Protein AF-A0AAE0EQJ5-F1 (afdb_monomer_lite)

pLDDT: mean 75.34, std 24.16, range [24.42, 98.5]

Organism: NCBI:txid36881

Sequence (295 aa):
MSALSRGSPLQASSKNGSDLESDHTGPTPGEIRSNRAAVRAGHAIMGIGTGMEETEVVAYGTRVIKPVNPPAGSGSPFAEVKKAGLDDGDIIACVVEREDGSYSPYEVVEVDSEDHPGEVAYSFRLRETSSRAIIDLTNDTKTHLEVVRVQNAPKWIGFRASAAGNRFLQARRRGLDRMRFYSTQFGTFEQWEFSNGEPSTKVSFSRLKLFFKNRRLPMFELRVEVVRIGHAERSEYASAGLQLGSDGSSEQQNVMRAMSGLLTKEWYSFVEKEVKTRKVCRSRCRLEILHARDL

Secondary structure (DSSP, 8-state):
--------------------------------------------------------------------PPPTT-SSSS----EES--TTEEEEEEEE-TTS-EEEEEEEEEE-SSSTTSEEEEEEE----S-----TTT-GGGEEEEEEETTEEEEEEEEEGGGTTEEEEE-SSSS-SEEEEESS--TTS-EEETT-PPPTT-EESEEEEEEEESS-TT-EEEEEEEEEEE----HHHH-TTS--S-S-HHHHHHHHHHHHHHHHHHHHHHHHHHHHHHHHHHHHHHHHHHTT--

Radius of gyration: 32.98 Å; chains: 1; bounding box: 75×69×114 Å

Structure (mmCIF, N/CA/C/O backbone):
data_AF-A0AAE0EQJ5-F1
#
_entry.id   AF-A0AAE0EQJ5-F1
#
loop_
_atom_site.group_PDB
_atom_site.id
_atom_site.type_symbol
_atom_site.label_atom_id
_atom_site.label_alt_id
_atom_site.label_comp_id
_atom_site.label_asym_id
_atom_site.label_entity_id
_atom_site.label_seq_id
_atom_site.pdbx_PDB_ins_code
_atom_site.Cartn_x
_atom_site.Cartn_y
_atom_site.Cartn_z
_atom_site.occupancy
_atom_site.B_iso_or_equiv
_atom_site.auth_seq_id
_atom_site.auth_comp_id
_atom_site.auth_asym_id
_atom_site.auth_atom_id
_atom_site.pdbx_PDB_model_num
ATOM 1 N N . MET A 1 1 ? 26.582 0.774 -84.123 1.00 39.88 1 MET A N 1
ATOM 2 C CA . MET A 1 1 ? 25.490 -0.190 -84.360 1.00 39.88 1 MET A CA 1
ATOM 3 C C . MET A 1 1 ? 24.416 0.063 -83.320 1.00 39.88 1 MET A C 1
ATOM 5 O O . MET A 1 1 ? 24.737 -0.042 -82.150 1.00 39.88 1 MET A O 1
ATOM 9 N N . SER A 1 2 ? 23.224 0.438 -83.803 1.00 39.81 2 SER A N 1
ATOM 10 C CA . SER A 1 2 ? 21.886 0.354 -83.182 1.00 39.81 2 SER A CA 1
ATOM 11 C C . SER A 1 2 ? 21.639 1.017 -81.817 1.00 39.81 2 SER A C 1
ATOM 13 O O . SER A 1 2 ? 22.400 0.840 -80.885 1.00 39.81 2 SER A O 1
ATOM 15 N N . ALA A 1 3 ? 20.531 1.698 -81.545 1.00 41.03 3 ALA A N 1
ATOM 16 C CA . ALA A 1 3 ? 19.498 2.368 -82.330 1.00 41.03 3 ALA A CA 1
ATOM 17 C C . ALA A 1 3 ? 18.711 3.214 -81.306 1.00 41.03 3 ALA A C 1
ATOM 19 O O . ALA A 1 3 ? 18.487 2.778 -80.177 1.00 41.03 3 ALA A O 1
ATOM 20 N N . LEU A 1 4 ? 18.312 4.420 -81.698 1.00 51.44 4 LEU A N 1
ATOM 21 C CA . LEU A 1 4 ? 17.363 5.266 -80.973 1.00 51.44 4 LEU A CA 1
ATOM 22 C C . LEU A 1 4 ? 15.954 4.658 -81.057 1.00 51.44 4 LEU A C 1
ATOM 24 O O . LEU A 1 4 ? 15.584 4.155 -82.115 1.00 51.44 4 LEU A O 1
ATOM 28 N N . SER A 1 5 ? 15.128 4.817 -80.018 1.00 51.44 5 SER A N 1
ATOM 29 C CA . SER A 1 5 ? 13.670 4.795 -80.191 1.00 51.44 5 SER A CA 1
ATOM 30 C C . SER A 1 5 ? 12.991 5.857 -79.329 1.00 51.44 5 SER A C 1
ATOM 32 O O . SER A 1 5 ? 13.134 5.893 -78.110 1.00 51.44 5 SER A O 1
ATOM 34 N N . ARG A 1 6 ? 12.269 6.738 -80.025 1.00 52.25 6 ARG A N 1
ATOM 35 C CA . ARG A 1 6 ? 11.320 7.744 -79.533 1.00 52.25 6 ARG A CA 1
ATOM 36 C C . ARG A 1 6 ? 9.929 7.106 -79.404 1.00 52.25 6 ARG A C 1
ATOM 38 O O . ARG A 1 6 ? 9.651 6.142 -80.108 1.00 52.25 6 ARG A O 1
ATOM 45 N N . GLY A 1 7 ? 9.027 7.719 -78.635 1.00 36.38 7 GLY A N 1
ATOM 46 C CA . GLY A 1 7 ? 7.582 7.483 -78.782 1.00 36.38 7 GLY A CA 1
ATOM 47 C C . GLY A 1 7 ? 6.736 7.888 -77.574 1.00 36.38 7 GLY A C 1
ATOM 48 O O . GLY A 1 7 ? 6.682 7.162 -76.593 1.00 36.38 7 GLY A O 1
ATOM 49 N N . SER A 1 8 ? 6.097 9.054 -77.668 1.00 40.06 8 SER A N 1
ATOM 50 C CA . SER A 1 8 ? 5.112 9.663 -76.747 1.00 40.06 8 SER A CA 1
ATOM 51 C C . SER A 1 8 ? 3.666 9.131 -77.032 1.00 40.06 8 SER A C 1
ATOM 53 O O . SER A 1 8 ? 3.562 8.126 -77.727 1.00 40.06 8 SER A O 1
ATOM 55 N N . PRO A 1 9 ? 2.546 9.851 -76.762 1.00 59.47 9 PRO A N 1
ATOM 56 C CA . PRO A 1 9 ? 1.844 10.193 -75.499 1.00 59.47 9 PRO A CA 1
ATOM 57 C C . PRO A 1 9 ? 0.290 9.934 -75.545 1.00 59.47 9 PRO A C 1
ATOM 59 O O . PRO A 1 9 ? -0.197 9.397 -76.532 1.00 59.47 9 PRO A O 1
ATOM 62 N N . LEU A 1 10 ? -0.474 10.460 -74.549 1.00 40.97 10 LEU A N 1
ATOM 63 C CA . LEU A 1 10 ? -1.939 10.804 -74.549 1.00 40.97 10 LEU A CA 1
ATOM 64 C C . LEU A 1 10 ? -2.940 9.608 -74.531 1.00 40.97 10 LEU A C 1
ATOM 66 O O . LEU A 1 10 ? -2.605 8.554 -75.038 1.00 40.97 10 LEU A O 1
ATOM 70 N N . GLN A 1 11 ? -4.166 9.585 -73.970 1.00 39.59 11 GLN A N 1
ATOM 71 C CA . GLN A 1 11 ? -5.261 10.503 -73.557 1.00 39.59 11 GLN A CA 1
ATOM 72 C C . GLN A 1 11 ? -6.169 9.710 -72.551 1.00 39.59 11 GLN A C 1
ATOM 74 O O . GLN A 1 11 ? -6.189 8.488 -72.620 1.00 39.59 11 GLN A O 1
ATOM 79 N N . ALA A 1 12 ? -6.756 10.258 -71.475 1.00 37.91 12 ALA A N 1
ATOM 80 C CA . ALA A 1 12 ? -7.992 11.062 -71.319 1.00 37.91 12 ALA A CA 1
ATOM 81 C C . ALA A 1 12 ? -9.365 10.329 -71.423 1.00 37.91 12 ALA A C 1
ATOM 83 O O . ALA A 1 12 ? -9.608 9.602 -72.378 1.00 37.91 12 ALA A O 1
ATOM 84 N N . SER A 1 13 ? -10.294 10.717 -70.517 1.00 39.88 13 SER A N 1
ATOM 85 C CA . SER A 1 13 ? -11.780 10.553 -70.544 1.00 39.88 13 SER A CA 1
ATOM 86 C C . SER A 1 13 ? -12.325 9.163 -70.140 1.00 39.88 13 SER A C 1
ATOM 88 O O . SER A 1 13 ? -11.667 8.173 -70.398 1.00 39.88 13 SER A O 1
ATOM 90 N N . SER A 1 14 ? -13.494 8.928 -69.522 1.00 39.75 14 SER A N 1
ATOM 91 C CA . SER A 1 14 ? -14.715 9.680 -69.147 1.00 39.75 14 SER A CA 1
ATOM 92 C C . SER A 1 14 ? -15.506 8.794 -68.143 1.00 39.75 14 SER A C 1
ATOM 94 O O . SER A 1 14 ? -15.419 7.578 -68.248 1.00 39.75 14 SER A O 1
ATOM 96 N N . LYS A 1 15 ? -16.097 9.318 -67.057 1.00 42.94 15 LYS A N 1
ATOM 97 C CA . LYS A 1 15 ? -17.514 9.738 -66.864 1.00 42.94 15 LYS A CA 1
ATOM 98 C C . LYS A 1 15 ? -18.600 8.639 -66.736 1.00 42.94 15 LYS A C 1
ATOM 100 O O . LYS A 1 15 ? -18.745 7.806 -67.618 1.00 42.94 15 LYS A O 1
ATOM 105 N N . ASN A 1 16 ? -19.465 8.884 -65.733 1.00 36.09 16 ASN A N 1
ATOM 106 C CA . ASN A 1 16 ? -20.887 8.502 -65.549 1.00 36.09 16 ASN A CA 1
ATOM 107 C C . ASN A 1 16 ? -21.177 7.057 -65.082 1.00 36.09 16 ASN A C 1
ATOM 109 O O . ASN A 1 16 ? -20.523 6.131 -65.533 1.00 36.09 16 ASN A O 1
ATOM 113 N N . GLY A 1 17 ? -22.156 6.768 -64.215 1.00 34.88 17 GLY A N 1
ATOM 114 C CA . GLY A 1 17 ? -23.212 7.565 -63.573 1.00 34.88 17 GLY A CA 1
ATOM 115 C C . GLY A 1 17 ? -24.264 6.646 -62.903 1.00 34.88 17 GLY A C 1
ATOM 116 O O . GLY A 1 17 ? -24.170 5.429 -63.052 1.00 34.88 17 GLY A O 1
ATOM 117 N N . SER A 1 18 ? -25.250 7.274 -62.236 1.00 43.09 18 SER A N 1
ATOM 118 C CA . SER A 1 18 ? -26.552 6.786 -61.695 1.00 43.09 18 SER A CA 1
ATOM 119 C C . SER A 1 18 ? -26.522 5.759 -60.549 1.00 43.09 18 SER A C 1
ATOM 121 O O . SER A 1 18 ? -25.949 4.687 -60.699 1.00 43.09 18 SER A O 1
ATOM 123 N N . ASP A 1 19 ? -27.005 6.062 -59.338 1.00 43.81 19 ASP A N 1
ATOM 124 C CA . ASP A 1 19 ? -28.382 6.400 -58.891 1.00 43.81 19 ASP A CA 1
ATOM 125 C C . ASP A 1 19 ? -29.416 5.308 -59.188 1.00 43.81 19 ASP A C 1
ATOM 127 O O . ASP A 1 19 ? -29.763 5.084 -60.344 1.00 43.81 19 ASP A O 1
ATOM 131 N N . LEU A 1 20 ? -29.943 4.689 -58.123 1.00 54.94 20 LEU A N 1
ATOM 132 C CA . LEU A 1 20 ? -31.312 4.170 -58.047 1.00 54.94 20 LEU A CA 1
ATOM 133 C C . LEU A 1 20 ? -31.708 3.944 -56.578 1.00 54.94 20 LEU A C 1
ATOM 135 O O . LEU A 1 20 ? -31.138 3.114 -55.870 1.00 54.94 20 LEU A O 1
ATOM 139 N N . GLU A 1 21 ? -32.686 4.740 -56.157 1.00 47.62 21 GLU A N 1
ATOM 140 C CA . GLU A 1 21 ? -33.511 4.592 -54.962 1.00 47.62 21 GLU A CA 1
ATOM 141 C C . GLU A 1 21 ? -34.383 3.328 -55.036 1.00 47.62 21 GLU A C 1
ATOM 143 O O . GLU A 1 21 ? -34.848 2.957 -56.114 1.00 47.62 21 GLU A O 1
ATOM 148 N N . SER A 1 22 ? -34.719 2.753 -53.878 1.00 52.34 22 SER A N 1
ATOM 149 C CA . SER A 1 22 ? -36.088 2.284 -53.624 1.00 52.34 22 SER A CA 1
ATOM 150 C C . SER A 1 22 ? -36.324 2.065 -52.127 1.00 52.34 22 SER A C 1
ATOM 152 O O . SER A 1 22 ? -35.744 1.162 -51.519 1.00 52.34 22 SER A O 1
ATOM 154 N N . ASP A 1 23 ? -37.209 2.888 -51.572 1.00 46.88 23 ASP A N 1
ATOM 155 C CA . ASP A 1 23 ? -37.919 2.697 -50.308 1.00 46.88 23 ASP A CA 1
ATOM 156 C C . ASP A 1 23 ? -38.804 1.441 -50.330 1.00 46.88 23 ASP A C 1
ATOM 158 O O . ASP A 1 23 ? -39.476 1.179 -51.325 1.00 46.88 23 ASP A O 1
ATOM 162 N N . HIS A 1 24 ? -38.925 0.752 -49.189 1.00 51.62 24 HIS A N 1
ATOM 163 C CA . HIS A 1 24 ? -40.196 0.154 -48.768 1.00 51.62 24 HIS A CA 1
ATOM 164 C C . HIS A 1 24 ? -40.301 0.025 -47.235 1.00 51.62 24 HIS A C 1
ATOM 166 O O . HIS A 1 24 ? -39.376 -0.363 -46.525 1.00 51.62 24 HIS A O 1
ATOM 172 N N . THR A 1 25 ? -41.487 0.402 -46.771 1.00 47.56 25 THR A N 1
ATOM 173 C CA . THR A 1 25 ? -42.050 0.562 -45.423 1.00 47.56 25 THR A CA 1
ATOM 174 C C . THR A 1 25 ? -42.257 -0.744 -44.621 1.00 47.56 25 THR A C 1
ATOM 176 O O . THR A 1 25 ? -42.418 -1.799 -45.224 1.00 47.56 25 THR A O 1
ATOM 179 N N . GLY A 1 26 ? -42.300 -0.642 -43.271 1.00 35.81 26 GLY A N 1
ATOM 180 C CA . GLY A 1 26 ? -42.467 -1.714 -42.240 1.00 35.81 26 GLY A CA 1
ATOM 181 C C . GLY A 1 26 ? -43.825 -2.467 -42.212 1.00 35.81 26 GLY A C 1
ATOM 182 O O . GLY A 1 26 ? -44.442 -2.519 -43.271 1.00 35.81 26 GLY A O 1
ATOM 183 N N . PRO A 1 27 ? -44.363 -3.028 -41.080 1.00 46.97 27 PRO A N 1
ATOM 184 C CA . PRO A 1 27 ? -44.022 -2.838 -39.647 1.00 46.97 27 PRO A CA 1
ATOM 185 C C . PRO A 1 27 ? -44.041 -4.093 -38.689 1.00 46.97 27 PRO A C 1
ATOM 187 O O . PRO A 1 27 ? -44.779 -5.043 -38.900 1.00 46.97 27 PRO A O 1
ATOM 190 N N . THR A 1 28 ? -43.304 -3.996 -37.560 1.00 43.75 28 THR A N 1
ATOM 191 C CA . THR A 1 28 ? -43.561 -4.440 -36.139 1.00 43.75 28 THR A CA 1
ATOM 192 C C . THR A 1 28 ? -44.049 -5.893 -35.776 1.00 43.75 28 THR A C 1
ATOM 194 O O . THR A 1 28 ? -44.026 -6.765 -36.631 1.00 43.75 28 THR A O 1
ATOM 197 N N . PRO A 1 29 ? -44.327 -6.253 -34.489 1.00 59.66 29 PRO A N 1
ATOM 198 C CA . PRO A 1 29 ? -43.476 -7.119 -33.648 1.00 59.66 29 PRO A CA 1
ATOM 199 C C . PRO A 1 29 ? -44.179 -8.408 -33.139 1.00 59.66 29 PRO A C 1
ATOM 201 O O . PRO A 1 29 ? -45.403 -8.476 -33.067 1.00 59.66 29 PRO A O 1
ATOM 204 N N . GLY A 1 30 ? -43.434 -9.433 -32.707 1.00 35.62 30 GLY A N 1
ATOM 205 C CA . GLY A 1 30 ? -44.060 -10.647 -32.162 1.00 35.62 30 GLY A CA 1
ATOM 206 C C . GLY A 1 30 ? -43.106 -11.597 -31.446 1.00 35.62 30 GLY A C 1
ATOM 207 O O . GLY A 1 30 ? -42.099 -12.027 -31.996 1.00 35.62 30 GLY A O 1
ATOM 208 N N . GLU A 1 31 ? -43.459 -11.900 -30.201 1.00 41.69 31 GLU A N 1
ATOM 209 C CA . GLU A 1 31 ? -42.860 -12.859 -29.275 1.00 41.69 31 GLU A CA 1
ATOM 210 C C . GLU A 1 31 ? -42.714 -14.268 -29.865 1.00 41.69 31 GLU A C 1
ATOM 212 O O . GLU A 1 31 ? -43.696 -14.793 -30.375 1.00 41.69 31 GLU A O 1
ATOM 217 N N . ILE A 1 32 ? -41.580 -14.951 -29.641 1.00 43.34 32 ILE A N 1
ATOM 218 C CA . ILE A 1 32 ? -41.562 -16.413 -29.437 1.00 43.34 32 ILE A CA 1
ATOM 219 C C . ILE A 1 32 ? -40.516 -16.767 -28.369 1.00 43.34 32 ILE A C 1
ATOM 221 O O . ILE A 1 32 ? -39.307 -16.642 -28.558 1.00 43.34 32 ILE A O 1
ATOM 225 N N . ARG A 1 33 ? -41.024 -17.231 -27.223 1.00 38.38 33 ARG A N 1
ATOM 226 C CA . ARG A 1 33 ? -40.305 -18.001 -26.201 1.00 38.38 33 ARG A CA 1
ATOM 227 C C . ARG A 1 33 ? -39.878 -19.368 -26.757 1.00 38.38 33 ARG A C 1
ATOM 229 O O . ARG A 1 33 ? -40.581 -19.929 -27.587 1.00 38.38 33 ARG A O 1
ATOM 236 N N . SER A 1 34 ? -38.884 -19.973 -26.100 1.00 39.47 34 SER A N 1
ATOM 237 C CA . SER A 1 34 ? -38.861 -21.396 -25.692 1.00 39.47 34 SER A CA 1
ATOM 238 C C . SER A 1 34 ? -37.688 -22.240 -26.217 1.00 39.47 34 SER A C 1
ATOM 240 O O . SER A 1 34 ? -37.588 -22.572 -27.391 1.00 39.47 34 SER A O 1
ATOM 242 N N . ASN A 1 35 ? -36.869 -22.644 -25.242 1.00 34.91 35 ASN A N 1
ATOM 243 C CA . ASN A 1 35 ? -36.325 -23.982 -24.999 1.00 34.91 35 ASN A CA 1
ATOM 244 C C . ASN A 1 35 ? -35.549 -24.719 -26.102 1.00 34.91 35 ASN A C 1
ATOM 246 O O . ASN A 1 35 ? -36.126 -25.343 -26.990 1.00 34.91 35 ASN A O 1
ATOM 250 N N . ARG A 1 36 ? -34.251 -24.925 -25.832 1.00 34.44 36 ARG A N 1
ATOM 251 C CA . ARG A 1 36 ? -33.668 -26.270 -25.949 1.00 34.44 36 ARG A CA 1
ATOM 252 C C . ARG A 1 36 ? -32.487 -26.478 -24.997 1.00 34.44 36 ARG A C 1
ATOM 254 O O . ARG A 1 36 ? -31.347 -26.148 -25.296 1.00 34.44 36 ARG A O 1
ATOM 261 N N . ALA A 1 37 ? -32.791 -27.077 -23.851 1.00 38.81 37 ALA A N 1
ATOM 262 C CA . ALA A 1 37 ? -31.875 -27.979 -23.171 1.00 38.81 37 ALA A CA 1
ATOM 263 C C . ALA A 1 37 ? -31.947 -29.350 -23.868 1.00 38.81 37 ALA A C 1
ATOM 265 O O . ALA A 1 37 ? -33.048 -29.774 -24.221 1.00 38.81 37 ALA A O 1
ATOM 266 N N . ALA A 1 38 ? -30.804 -30.019 -24.064 1.00 40.25 38 ALA A N 1
ATOM 267 C CA . ALA A 1 38 ? -30.584 -31.430 -23.710 1.00 40.25 38 ALA A CA 1
ATOM 268 C C . ALA A 1 38 ? -29.333 -32.037 -24.388 1.00 40.25 38 ALA A C 1
ATOM 270 O O . ALA A 1 38 ? -29.272 -32.167 -25.605 1.00 40.25 38 ALA A O 1
ATOM 271 N N . VAL A 1 39 ? -28.410 -32.486 -23.528 1.00 38.38 39 VAL A N 1
ATOM 272 C CA . VAL A 1 39 ? -27.847 -33.852 -23.454 1.00 38.38 39 VAL A CA 1
ATOM 273 C C . VAL A 1 39 ? -27.093 -34.429 -24.667 1.00 38.38 39 VAL A C 1
ATOM 275 O O . VAL A 1 39 ? -27.693 -34.813 -25.665 1.00 38.38 39 VAL A O 1
ATOM 278 N N . ARG A 1 40 ? -25.790 -34.688 -24.459 1.00 38.38 40 ARG A N 1
ATOM 279 C CA . ARG A 1 40 ? -25.069 -35.971 -24.689 1.00 38.38 40 ARG A CA 1
ATOM 280 C C . ARG A 1 40 ? -23.658 -35.822 -24.092 1.00 38.38 40 ARG A C 1
ATOM 282 O O . ARG A 1 40 ? -22.933 -34.925 -24.489 1.00 38.38 40 ARG A O 1
ATOM 289 N N . ALA A 1 41 ? -23.321 -36.448 -22.966 1.00 36.81 41 ALA A N 1
ATOM 290 C CA . ALA A 1 41 ? -23.038 -37.871 -22.739 1.00 36.81 41 ALA A CA 1
ATOM 291 C C . ALA A 1 41 ? -21.783 -38.383 -23.473 1.00 36.81 41 ALA A C 1
ATOM 293 O O . ALA A 1 41 ? -21.819 -38.619 -24.676 1.00 36.81 41 ALA A O 1
ATOM 294 N N . GLY A 1 42 ? -20.739 -38.638 -22.675 1.00 34.06 42 GLY A N 1
ATOM 295 C CA . GLY A 1 42 ? -19.859 -39.800 -22.803 1.00 34.06 42 GLY A CA 1
ATOM 296 C C . GLY A 1 42 ? -18.639 -39.659 -23.708 1.00 34.06 42 GLY A C 1
ATOM 297 O O . GLY A 1 42 ? -18.755 -39.825 -24.913 1.00 34.06 42 GLY A O 1
ATOM 298 N N . HIS A 1 43 ? -17.462 -39.498 -23.100 1.00 35.59 43 HIS A N 1
ATOM 299 C CA . HIS A 1 43 ? -16.287 -40.312 -23.425 1.00 35.59 43 HIS A CA 1
ATOM 300 C C . HIS A 1 43 ? -15.363 -40.365 -22.204 1.00 35.59 43 HIS A C 1
ATOM 302 O O . HIS A 1 43 ? -14.758 -39.371 -21.814 1.00 35.59 43 HIS A O 1
ATOM 308 N N . ALA A 1 44 ? -15.297 -41.547 -21.594 1.00 38.94 44 ALA A N 1
ATOM 309 C CA . ALA A 1 44 ? -14.228 -41.943 -20.697 1.00 38.94 44 ALA A CA 1
ATOM 310 C C . ALA A 1 44 ? -13.140 -42.612 -21.545 1.00 38.94 44 ALA A C 1
ATOM 312 O O . ALA A 1 44 ? -13.444 -43.533 -22.303 1.00 38.94 44 ALA A O 1
ATOM 313 N N . ILE A 1 45 ? -11.889 -42.174 -21.404 1.00 46.22 45 ILE A N 1
ATOM 314 C CA . ILE A 1 45 ? -10.711 -42.943 -21.811 1.00 46.22 45 ILE A CA 1
ATOM 315 C C . ILE A 1 45 ? -9.738 -42.933 -20.632 1.00 46.22 45 ILE A C 1
ATOM 317 O O . ILE A 1 45 ? -9.288 -41.883 -20.181 1.00 46.22 45 ILE A O 1
ATOM 321 N N . MET A 1 46 ? -9.475 -44.137 -20.125 1.00 37.59 46 MET A N 1
ATOM 322 C CA . MET A 1 46 ? -8.400 -44.461 -19.192 1.00 37.59 46 MET A CA 1
ATOM 323 C C . MET A 1 46 ? -7.038 -44.305 -19.875 1.00 37.59 46 MET A C 1
ATOM 325 O O . MET A 1 46 ? -6.889 -44.700 -21.030 1.00 37.59 46 MET A O 1
ATOM 329 N N . GLY A 1 47 ? -6.029 -43.830 -19.140 1.00 32.47 47 GLY A N 1
ATOM 330 C CA . GLY A 1 47 ? -4.655 -43.797 -19.643 1.00 32.47 47 GLY A CA 1
ATOM 331 C C . GLY A 1 47 ? -3.618 -43.249 -18.664 1.00 32.47 47 GLY A C 1
ATOM 332 O O . GLY A 1 47 ? -3.155 -42.135 -18.833 1.00 32.47 47 GLY A O 1
ATOM 333 N N . ILE A 1 48 ? -3.299 -44.047 -17.642 1.00 35.50 48 ILE A N 1
ATOM 334 C CA . ILE A 1 48 ? -1.944 -44.372 -17.150 1.00 35.50 48 ILE A CA 1
ATOM 335 C C . ILE A 1 48 ? -0.900 -43.229 -17.124 1.00 35.50 48 ILE A C 1
ATOM 337 O O . ILE A 1 48 ? -0.238 -42.951 -18.114 1.00 35.50 48 ILE A O 1
ATOM 341 N N . GLY A 1 49 ? -0.693 -42.687 -15.919 1.00 34.22 49 GLY A N 1
ATOM 342 C CA . GLY A 1 49 ? 0.591 -42.668 -15.202 1.00 34.22 49 GLY A CA 1
ATOM 343 C C . GLY A 1 49 ? 1.810 -41.977 -15.818 1.00 34.22 49 GLY A C 1
ATOM 344 O O . GLY A 1 49 ? 2.456 -42.544 -16.683 1.00 34.22 49 GLY A O 1
ATOM 345 N N . THR A 1 50 ? 2.244 -40.890 -15.177 1.00 34.97 50 THR A N 1
ATOM 346 C CA . THR A 1 50 ? 3.628 -40.702 -14.696 1.00 34.97 50 THR A CA 1
ATOM 347 C C . THR A 1 50 ? 3.614 -39.635 -13.608 1.00 34.97 50 THR A C 1
ATOM 349 O O . THR A 1 50 ? 2.980 -38.595 -13.779 1.00 34.97 50 THR A O 1
ATOM 352 N N . GLY A 1 51 ? 4.268 -39.925 -12.482 1.00 39.03 51 GLY A N 1
ATOM 353 C CA . GLY A 1 51 ? 4.340 -39.051 -11.318 1.00 39.03 51 GLY A CA 1
ATOM 354 C C . GLY A 1 51 ? 4.869 -37.663 -11.664 1.00 39.03 51 GLY A C 1
ATOM 355 O O . GLY A 1 51 ? 5.918 -37.524 -12.288 1.00 39.03 51 GLY A O 1
ATOM 356 N N . MET A 1 52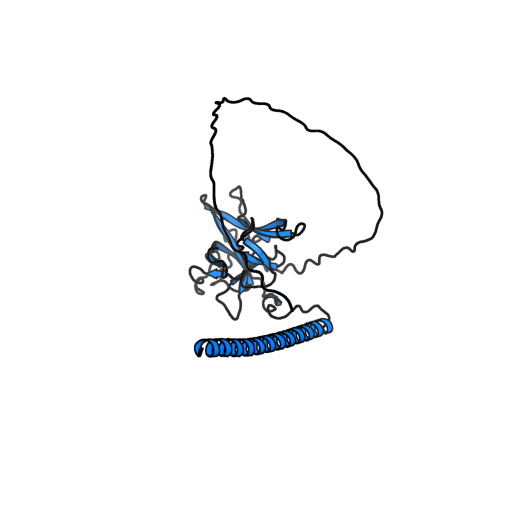 ? 4.124 -36.653 -11.235 1.00 33.81 52 MET A N 1
ATOM 357 C CA . MET A 1 52 ? 4.629 -35.302 -11.070 1.00 33.81 52 MET A CA 1
ATOM 358 C C . MET A 1 52 ? 4.762 -35.067 -9.576 1.00 33.81 52 MET A C 1
ATOM 360 O O . MET A 1 52 ? 3.825 -35.301 -8.814 1.00 33.81 52 MET A O 1
ATOM 364 N N . GLU A 1 53 ? 5.978 -34.698 -9.202 1.00 35.41 53 GLU A N 1
ATOM 365 C CA . GLU A 1 53 ? 6.408 -34.351 -7.860 1.00 35.41 53 GLU A CA 1
ATOM 366 C C . GLU A 1 53 ? 5.408 -33.390 -7.211 1.00 35.41 53 GLU A C 1
ATOM 368 O O . GLU A 1 53 ? 5.030 -32.372 -7.799 1.00 35.41 53 GLU A O 1
ATOM 373 N N . GLU A 1 54 ? 4.985 -33.719 -5.988 1.00 28.95 54 GLU A N 1
ATOM 374 C CA . GLU A 1 54 ? 4.362 -32.762 -5.083 1.00 28.95 54 GLU A CA 1
ATOM 375 C C . GLU A 1 54 ? 5.330 -31.589 -4.938 1.00 28.95 54 GLU A C 1
ATOM 377 O O . GLU A 1 54 ? 6.343 -31.665 -4.245 1.00 28.95 54 GLU A O 1
ATOM 382 N N . THR A 1 55 ? 5.046 -30.503 -5.654 1.00 31.56 55 THR A N 1
ATOM 383 C CA . THR A 1 55 ? 5.744 -29.246 -5.436 1.00 31.56 55 THR A CA 1
ATOM 384 C C . THR A 1 55 ? 5.212 -28.723 -4.116 1.00 31.56 55 THR A C 1
ATOM 386 O O . THR A 1 55 ? 4.122 -28.156 -4.047 1.00 31.56 55 THR A O 1
ATOM 389 N N . GLU A 1 56 ? 5.956 -29.006 -3.054 1.00 24.42 56 GLU A N 1
ATOM 390 C CA . GLU A 1 56 ? 5.744 -28.446 -1.733 1.00 24.42 56 GLU A CA 1
ATOM 391 C C . GLU A 1 56 ? 5.736 -26.919 -1.889 1.00 24.42 56 GLU A C 1
ATOM 393 O O . GLU A 1 56 ? 6.765 -26.277 -2.112 1.00 24.42 56 GLU A O 1
ATOM 398 N N . VAL A 1 57 ? 4.543 -26.321 -1.861 1.00 25.20 57 VAL A N 1
ATOM 399 C CA . VAL A 1 57 ? 4.398 -24.873 -1.752 1.00 25.20 57 VAL A CA 1
ATOM 400 C C . VAL A 1 57 ? 4.857 -24.537 -0.343 1.00 25.20 57 VAL A C 1
ATOM 402 O O . VAL A 1 57 ? 4.073 -24.549 0.604 1.00 25.20 57 VAL A O 1
ATOM 405 N N . VAL A 1 58 ? 6.158 -24.290 -0.196 1.00 25.55 58 VAL A N 1
ATOM 406 C CA . VAL A 1 58 ? 6.745 -23.774 1.035 1.00 25.55 58 VAL A CA 1
ATOM 407 C C . VAL A 1 58 ? 6.094 -22.416 1.278 1.00 25.55 58 VAL A C 1
ATOM 409 O O . VAL A 1 58 ? 6.433 -21.409 0.656 1.00 25.55 58 VAL A O 1
ATOM 412 N N . ALA A 1 59 ? 5.089 -22.396 2.151 1.00 28.03 59 ALA A N 1
ATOM 413 C CA . ALA A 1 59 ? 4.479 -21.180 2.653 1.00 28.03 59 ALA A CA 1
ATOM 414 C C . ALA A 1 59 ? 5.538 -20.449 3.487 1.00 28.03 59 ALA A C 1
ATOM 416 O O . ALA A 1 59 ? 5.692 -20.683 4.685 1.00 28.03 59 ALA A O 1
ATOM 417 N N . TYR A 1 60 ? 6.337 -19.607 2.830 1.00 28.64 60 TYR A N 1
ATOM 418 C CA . TYR A 1 60 ? 7.391 -18.841 3.480 1.00 28.64 60 TYR A CA 1
ATOM 419 C C . TYR A 1 60 ? 6.788 -17.881 4.511 1.00 28.64 60 TYR A C 1
ATOM 421 O O . TYR A 1 60 ? 6.273 -16.816 4.176 1.00 28.64 60 TYR A O 1
ATOM 429 N N . GLY A 1 61 ? 6.907 -18.281 5.778 1.00 31.97 61 GLY A N 1
ATOM 430 C CA . GLY A 1 61 ? 6.987 -17.418 6.950 1.00 31.97 61 GLY A CA 1
ATOM 431 C C . GLY A 1 61 ? 5.794 -16.497 7.175 1.00 31.97 61 GLY A C 1
ATOM 432 O O . GLY A 1 61 ? 5.861 -15.296 6.903 1.00 31.97 61 GLY A O 1
ATOM 433 N N . THR A 1 62 ? 4.740 -17.021 7.796 1.00 35.03 62 THR A N 1
ATOM 434 C CA . THR A 1 62 ? 3.769 -16.190 8.514 1.00 35.03 62 THR A CA 1
ATOM 435 C C . THR A 1 62 ? 4.526 -15.416 9.595 1.00 35.03 62 THR A C 1
ATOM 437 O O . THR A 1 62 ? 5.025 -15.997 10.558 1.00 35.03 62 THR A O 1
ATOM 440 N N . ARG A 1 63 ? 4.696 -14.102 9.409 1.00 52.16 63 ARG A N 1
ATOM 441 C CA . ARG A 1 63 ? 5.403 -13.255 10.376 1.00 52.16 63 ARG A CA 1
ATOM 442 C C . ARG A 1 63 ? 4.647 -13.236 11.695 1.00 52.16 63 ARG A C 1
ATOM 444 O O . ARG A 1 63 ? 3.420 -13.156 11.707 1.00 52.16 63 ARG A O 1
ATOM 451 N N . VAL A 1 64 ? 5.390 -13.234 12.799 1.00 44.28 64 VAL A N 1
ATOM 452 C CA . VAL A 1 64 ? 4.818 -12.999 14.124 1.00 44.28 64 VAL A CA 1
ATOM 453 C C . VAL A 1 64 ? 4.385 -11.537 14.185 1.00 44.28 64 VAL A C 1
ATOM 455 O O . VAL A 1 64 ? 5.175 -10.641 14.473 1.00 44.28 64 VAL A O 1
ATOM 458 N N . ILE A 1 65 ? 3.114 -11.286 13.877 1.00 51.91 65 ILE A N 1
ATOM 459 C CA . ILE A 1 65 ? 2.445 -10.060 14.295 1.00 51.91 65 ILE A CA 1
ATOM 460 C C . ILE A 1 65 ? 2.411 -10.150 15.816 1.00 51.91 65 ILE A C 1
ATOM 462 O O . ILE A 1 65 ? 1.779 -11.052 16.356 1.00 51.91 65 ILE A O 1
ATOM 466 N N . LYS A 1 66 ? 3.128 -9.272 16.519 1.00 47.91 66 LYS A N 1
ATOM 467 C CA . LYS A 1 66 ? 2.946 -9.147 17.965 1.00 47.91 66 LYS A CA 1
ATOM 468 C C . LYS A 1 66 ? 1.650 -8.362 18.170 1.00 47.91 66 LYS A C 1
ATOM 470 O O . LYS A 1 66 ? 1.659 -7.159 17.897 1.00 47.91 66 LYS A O 1
ATOM 475 N N . PRO A 1 67 ? 0.534 -8.996 18.586 1.00 46.06 67 PRO A N 1
ATOM 476 C CA . PRO A 1 67 ? -0.650 -8.237 18.944 1.00 46.06 67 PRO A CA 1
ATOM 477 C C . PRO A 1 67 ? -0.258 -7.298 20.084 1.00 46.06 67 PRO A C 1
ATOM 479 O O . PRO A 1 67 ? 0.311 -7.721 21.094 1.00 46.06 67 PRO A O 1
ATOM 482 N N . VAL A 1 68 ? -0.505 -6.003 19.907 1.00 52.78 68 VAL A N 1
ATOM 483 C CA . VAL A 1 68 ? -0.364 -5.063 21.015 1.00 52.78 68 VAL A CA 1
ATOM 484 C C . VAL A 1 68 ? -1.532 -5.345 21.949 1.00 52.78 68 VAL A C 1
ATOM 486 O O . VAL A 1 68 ? -2.679 -5.088 21.593 1.00 52.78 68 VAL A O 1
ATOM 489 N N . ASN A 1 69 ? -1.249 -5.930 23.115 1.00 41.41 69 ASN A N 1
ATOM 490 C CA . ASN A 1 69 ? -2.279 -6.214 24.110 1.00 41.41 69 ASN A CA 1
ATOM 491 C C . ASN A 1 69 ? -3.028 -4.912 24.453 1.00 41.41 69 ASN A C 1
ATOM 493 O O . ASN A 1 69 ? -2.378 -3.942 24.861 1.00 41.41 69 ASN A O 1
ATOM 497 N N . PRO A 1 70 ? -4.364 -4.852 24.289 1.00 42.06 70 PRO A N 1
ATOM 498 C CA . PRO A 1 70 ? -5.120 -3.664 24.652 1.00 42.06 70 PRO A CA 1
ATOM 499 C C . PRO A 1 70 ? -5.023 -3.409 26.162 1.00 42.06 70 PRO A C 1
ATOM 501 O O . PRO A 1 70 ? -5.089 -4.358 26.950 1.00 42.06 70 PRO A O 1
ATOM 504 N N . PRO A 1 71 ? -4.924 -2.141 26.602 1.00 43.91 71 PRO A N 1
ATOM 505 C CA . PRO A 1 71 ? -5.189 -1.808 27.993 1.00 43.91 71 PRO A CA 1
ATOM 506 C C . PRO A 1 71 ? -6.643 -2.173 28.318 1.00 43.91 71 PRO A C 1
ATOM 508 O O . PRO A 1 71 ? -7.566 -1.835 27.574 1.00 43.91 71 PRO A O 1
ATOM 511 N N . ALA A 1 72 ? -6.852 -2.884 29.426 1.00 41.28 72 ALA A N 1
ATOM 512 C CA . ALA A 1 72 ? -8.181 -3.278 29.874 1.00 41.28 72 ALA A CA 1
ATOM 513 C C . ALA A 1 72 ? -9.059 -2.028 30.097 1.00 41.28 72 ALA A C 1
ATOM 515 O O . ALA A 1 72 ? -8.786 -1.243 31.003 1.00 41.28 72 ALA A O 1
ATOM 516 N N . GLY A 1 73 ? -10.099 -1.835 29.273 1.00 42.62 73 GLY A N 1
ATOM 517 C CA . GLY A 1 73 ? -11.156 -0.846 29.535 1.00 42.62 73 GLY A CA 1
ATOM 518 C C . GLY A 1 73 ? -11.596 0.080 28.392 1.00 42.62 73 GLY A C 1
ATOM 519 O O . GLY A 1 73 ? -12.522 0.858 28.609 1.00 42.62 73 GLY A O 1
ATOM 520 N N . SER A 1 74 ? -11.017 0.040 27.185 1.00 38.62 74 SER A N 1
ATOM 521 C CA . SER A 1 74 ? -11.503 0.891 26.081 1.00 38.62 74 SER A CA 1
ATOM 522 C C . SER A 1 74 ? -12.631 0.212 25.296 1.00 38.62 74 SER A C 1
ATOM 524 O O . SER A 1 74 ? -12.390 -0.775 24.612 1.00 38.62 74 SER A O 1
ATOM 526 N N . GLY A 1 75 ? -13.845 0.770 25.323 1.00 41.59 75 GLY A N 1
ATOM 527 C CA . GLY A 1 75 ? -15.006 0.327 24.524 1.00 41.59 75 GLY A CA 1
ATOM 528 C C . GLY A 1 75 ? -14.885 0.544 23.005 1.00 41.59 75 GLY A C 1
ATOM 529 O O . GLY A 1 75 ? -15.890 0.539 22.301 1.00 41.59 75 GLY A O 1
ATOM 530 N N . SER A 1 76 ? -13.669 0.758 22.501 1.00 46.59 76 SER A N 1
ATOM 531 C CA . SER A 1 76 ? -13.340 0.674 21.081 1.00 46.59 76 SER A CA 1
ATOM 532 C C . SER A 1 76 ? -12.866 -0.756 20.806 1.00 46.59 76 SER A C 1
ATOM 534 O O . SER A 1 76 ? -11.979 -1.220 21.524 1.00 46.59 76 SER A O 1
ATOM 536 N N . PRO A 1 77 ? -13.383 -1.458 19.782 1.00 46.78 77 PRO A N 1
ATOM 537 C CA . PRO A 1 77 ? -12.961 -2.824 19.458 1.00 46.78 77 PRO A CA 1
ATOM 538 C C . PRO A 1 77 ? -11.504 -2.921 18.961 1.00 46.78 77 PRO A C 1
ATOM 540 O O . PRO A 1 77 ? -11.054 -3.997 18.586 1.00 46.78 77 PRO A O 1
ATOM 543 N N . PHE A 1 78 ? -10.753 -1.816 18.958 1.00 53.81 78 PHE A N 1
ATOM 544 C CA . PHE A 1 78 ? -9.388 -1.738 18.456 1.00 53.81 78 PHE A CA 1
ATOM 545 C C . PHE A 1 78 ? -8.430 -1.360 19.592 1.00 53.81 78 PHE A C 1
ATOM 547 O O . PHE A 1 78 ? -8.552 -0.277 20.171 1.00 53.81 78 PHE A O 1
ATOM 554 N N . ALA A 1 79 ? -7.461 -2.232 19.896 1.00 52.97 79 ALA A N 1
ATOM 555 C CA . ALA A 1 79 ? -6.335 -1.909 20.770 1.00 52.97 79 ALA A CA 1
ATOM 556 C C . ALA A 1 79 ? -5.590 -0.700 20.185 1.00 52.97 79 ALA A C 1
ATOM 558 O O . ALA A 1 79 ? -5.003 -0.767 19.106 1.00 52.97 79 ALA A O 1
ATOM 559 N N . GLU A 1 80 ? -5.690 0.445 20.855 1.00 63.41 80 GLU A N 1
ATOM 560 C CA . GLU A 1 80 ? -5.380 1.728 20.239 1.00 63.41 80 GLU A CA 1
ATOM 561 C C . GLU A 1 80 ? -3.863 1.995 20.230 1.00 63.41 80 GLU A C 1
ATOM 563 O O . GLU A 1 80 ? -3.320 2.652 21.119 1.00 63.41 80 GLU A O 1
ATOM 568 N N . VAL A 1 81 ? -3.153 1.486 19.217 1.00 73.25 81 VAL A N 1
ATOM 569 C CA . VAL A 1 81 ? -1.730 1.796 19.005 1.00 73.25 81 VAL A CA 1
ATOM 570 C C . VAL A 1 81 ? -1.605 3.239 18.516 1.00 73.25 81 VAL A C 1
ATOM 572 O O . VAL A 1 81 ? -1.617 3.519 17.316 1.00 73.25 81 VAL A O 1
ATOM 575 N N . LYS A 1 82 ? -1.499 4.180 19.458 1.00 83.25 82 LYS A N 1
ATOM 576 C CA . LYS A 1 82 ? -1.241 5.592 19.157 1.00 83.25 82 LYS A CA 1
ATOM 577 C C . LYS A 1 82 ? 0.240 5.798 18.901 1.00 83.25 82 LYS A C 1
ATOM 579 O O . LYS A 1 82 ? 1.050 5.783 19.824 1.00 83.25 82 LYS A O 1
ATOM 584 N N . LYS A 1 83 ? 0.581 6.052 17.643 1.00 89.38 83 LYS A N 1
ATOM 585 C CA . LYS A 1 83 ? 1.939 6.391 17.216 1.00 89.38 83 LYS A CA 1
ATOM 586 C C . LYS A 1 83 ? 1.883 7.589 16.279 1.00 89.38 83 LYS A C 1
ATOM 588 O O . LYS A 1 83 ? 0.901 7.771 15.561 1.00 89.38 83 LYS A O 1
ATOM 593 N N . ALA A 1 84 ? 2.898 8.441 16.344 1.00 91.56 84 ALA A N 1
ATOM 594 C CA . ALA A 1 84 ? 2.984 9.604 15.476 1.00 91.56 84 ALA A CA 1
ATOM 595 C C . ALA A 1 84 ? 3.596 9.252 14.115 1.00 91.56 84 ALA A C 1
ATOM 597 O O . ALA A 1 84 ? 4.383 8.313 14.016 1.00 91.56 84 ALA A O 1
ATOM 598 N N . GLY A 1 85 ? 3.237 10.008 13.074 1.00 91.75 85 GLY A N 1
ATOM 599 C CA . GLY A 1 85 ? 3.692 9.734 11.705 1.00 91.75 85 GLY A CA 1
ATOM 600 C C . GLY A 1 85 ? 3.173 8.399 11.160 1.00 91.75 85 GLY A C 1
ATOM 601 O O . GLY A 1 85 ? 2.200 7.860 11.675 1.00 91.75 85 GLY A O 1
ATOM 602 N N . LEU A 1 86 ? 3.794 7.869 10.106 1.00 93.50 86 LEU A N 1
ATOM 603 C CA . LEU A 1 86 ? 3.518 6.539 9.547 1.00 93.50 86 LEU A CA 1
ATOM 604 C C . LEU A 1 86 ? 4.843 5.923 9.103 1.00 93.50 86 LEU A C 1
ATOM 606 O O . LEU A 1 86 ? 5.365 6.318 8.069 1.00 93.50 86 LEU A O 1
ATOM 610 N N . ASP A 1 87 ? 5.412 5.006 9.868 1.00 93.12 87 ASP A N 1
ATOM 611 C CA . ASP A 1 87 ? 6.787 4.547 9.672 1.00 93.12 87 ASP A CA 1
ATOM 612 C C . ASP A 1 87 ? 6.863 3.228 8.903 1.00 93.12 87 ASP A C 1
ATOM 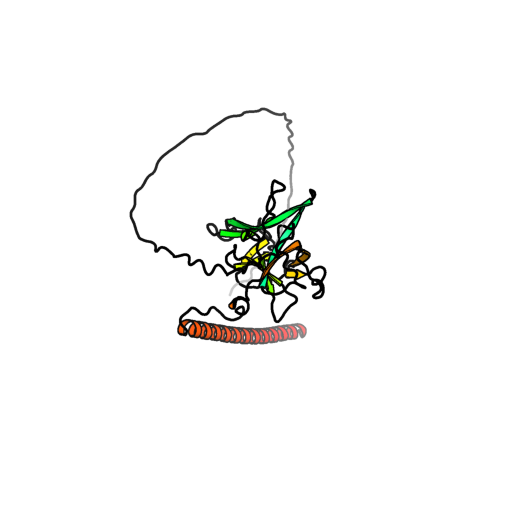614 O O . ASP A 1 87 ? 5.884 2.495 8.772 1.00 93.12 87 ASP A O 1
ATOM 618 N N . ASP A 1 88 ? 8.068 2.925 8.421 1.00 94.06 88 ASP A N 1
ATOM 619 C CA . ASP A 1 88 ? 8.418 1.609 7.883 1.00 94.06 88 ASP A CA 1
ATOM 620 C C . ASP A 1 88 ? 8.089 0.497 8.895 1.00 94.06 88 ASP A C 1
ATOM 622 O O . ASP A 1 88 ? 8.380 0.635 10.084 1.00 94.06 88 ASP A O 1
ATOM 626 N N . GLY A 1 89 ? 7.464 -0.584 8.429 1.00 93.50 89 GLY A N 1
ATOM 627 C CA . GLY A 1 89 ? 7.032 -1.728 9.235 1.00 93.50 89 GLY A CA 1
ATOM 628 C C . GLY A 1 89 ? 5.668 -1.570 9.912 1.00 93.50 89 GLY A C 1
ATOM 629 O O . GLY A 1 89 ? 5.131 -2.552 10.421 1.00 93.50 89 GLY A O 1
ATOM 630 N N . ASP A 1 90 ? 5.057 -0.381 9.920 1.00 95.25 90 ASP A N 1
ATOM 631 C CA . ASP A 1 90 ? 3.721 -0.213 10.500 1.00 95.25 90 ASP A CA 1
ATOM 632 C C . ASP A 1 90 ? 2.683 -1.073 9.750 1.00 95.25 90 ASP A C 1
ATOM 634 O O . ASP A 1 90 ? 2.635 -1.068 8.521 1.00 95.25 90 ASP A O 1
ATOM 638 N N . ILE A 1 91 ? 1.836 -1.799 10.490 1.00 96.31 91 ILE A N 1
ATOM 639 C CA . ILE A 1 91 ? 0.715 -2.565 9.931 1.00 96.31 91 ILE A CA 1
ATOM 640 C C . ILE A 1 91 ? -0.555 -1.740 10.060 1.00 96.31 91 ILE A C 1
ATOM 642 O O . ILE A 1 91 ? -0.945 -1.333 11.161 1.00 96.31 91 ILE A O 1
ATOM 646 N N . ILE A 1 92 ? -1.209 -1.510 8.929 1.00 97.19 92 ILE A N 1
ATOM 647 C CA . ILE A 1 92 ? -2.413 -0.698 8.824 1.00 97.19 92 ILE A CA 1
ATOM 648 C C . ILE A 1 92 ? -3.531 -1.433 8.089 1.00 97.19 92 ILE A C 1
ATOM 650 O O . ILE A 1 92 ? -3.280 -2.342 7.306 1.00 97.19 92 ILE A O 1
ATOM 654 N N . ALA A 1 93 ? -4.759 -0.976 8.297 1.00 97.62 93 ALA A N 1
ATOM 655 C CA . ALA A 1 93 ? -5.902 -1.264 7.448 1.00 97.62 93 ALA A CA 1
ATOM 656 C C . ALA A 1 93 ? -6.401 0.040 6.816 1.00 97.62 93 ALA A C 1
ATOM 658 O O . ALA A 1 93 ? -6.420 1.096 7.457 1.00 97.62 93 ALA A O 1
ATOM 659 N N . CYS A 1 94 ? -6.812 -0.023 5.553 1.00 98.00 94 CYS A N 1
ATOM 660 C CA . CYS A 1 94 ? -7.445 1.098 4.865 1.00 98.00 94 CYS A CA 1
ATOM 661 C C . CYS A 1 94 ? -8.958 0.913 4.900 1.00 98.00 94 CYS A C 1
ATOM 663 O O . CYS A 1 94 ? -9.455 -0.087 4.392 1.00 98.00 94 CYS A O 1
ATOM 665 N N . VAL A 1 95 ? -9.691 1.878 5.448 1.00 96.44 95 VAL A N 1
ATOM 666 C CA . VAL A 1 95 ? -11.156 1.841 5.506 1.00 96.44 95 VAL A CA 1
ATOM 667 C C . VAL A 1 95 ? -11.771 3.060 4.829 1.00 96.44 95 VAL A C 1
ATOM 669 O O . VAL A 1 95 ? -11.151 4.120 4.726 1.00 96.44 95 VAL A O 1
ATOM 672 N N . VAL A 1 96 ? -13.005 2.906 4.360 1.00 95.06 96 VAL A N 1
ATOM 673 C CA . VAL A 1 96 ? -13.826 3.986 3.806 1.00 95.06 96 VAL A CA 1
ATOM 674 C C . VAL A 1 96 ? -15.085 4.125 4.640 1.00 95.06 96 VAL A C 1
ATOM 676 O O . VAL A 1 96 ? -15.753 3.135 4.934 1.00 95.06 96 VAL A O 1
ATOM 679 N N . GLU A 1 97 ? -15.385 5.362 5.018 1.00 91.25 97 GLU A N 1
ATOM 680 C CA . GLU A 1 97 ? -16.657 5.752 5.620 1.00 91.25 97 GLU A CA 1
ATOM 681 C C . GLU A 1 97 ? -17.756 5.723 4.559 1.00 91.25 97 GLU A C 1
ATOM 683 O O . GLU A 1 97 ? -17.618 6.341 3.502 1.00 91.25 97 GLU A O 1
ATOM 688 N N . ARG A 1 98 ? -18.832 4.991 4.829 1.00 90.06 98 ARG A N 1
ATOM 689 C CA . ARG A 1 98 ? -20.030 4.963 3.994 1.00 90.06 98 ARG A CA 1
ATOM 690 C C . ARG A 1 98 ? -21.020 6.034 4.443 1.00 90.06 98 ARG A C 1
ATOM 692 O O . ARG A 1 98 ? -20.932 6.566 5.546 1.00 90.06 98 ARG A O 1
ATOM 699 N N . GLU A 1 99 ? -21.995 6.322 3.585 1.00 88.88 99 GLU A N 1
ATOM 700 C CA . GLU A 1 99 ? -23.041 7.320 3.850 1.00 88.88 99 GLU A CA 1
ATOM 701 C C . GLU A 1 99 ? -23.889 6.993 5.089 1.00 88.88 99 GLU A C 1
ATOM 703 O O . GLU A 1 99 ? -24.377 7.893 5.766 1.00 88.88 99 GLU A O 1
ATOM 708 N N . ASP A 1 100 ? -24.027 5.710 5.425 1.00 87.19 100 ASP A N 1
ATOM 709 C CA . ASP A 1 100 ? -24.749 5.235 6.608 1.00 87.19 100 ASP A CA 1
ATOM 710 C C . ASP A 1 100 ? -23.922 5.306 7.909 1.00 87.19 100 ASP A C 1
ATOM 712 O O . ASP A 1 100 ? -24.370 4.825 8.954 1.00 87.19 100 ASP A O 1
ATOM 716 N N . GLY A 1 101 ? -22.713 5.877 7.845 1.00 86.62 101 GLY A N 1
ATOM 717 C CA . GLY A 1 101 ? -21.760 5.973 8.950 1.00 86.62 101 GLY A CA 1
ATOM 718 C C . GLY A 1 101 ? -21.023 4.667 9.260 1.00 86.62 101 GLY A C 1
ATOM 719 O O . GLY A 1 101 ? -20.223 4.626 10.195 1.00 86.62 101 GLY A O 1
ATOM 720 N N . SER A 1 102 ? -21.276 3.589 8.509 1.00 88.62 102 SER A N 1
ATOM 721 C CA . SER A 1 102 ? -20.503 2.353 8.628 1.00 88.62 102 SER A CA 1
ATOM 722 C C . SER A 1 102 ? -19.139 2.490 7.951 1.00 88.62 102 SER A C 1
ATOM 724 O O . SER A 1 102 ? -18.901 3.389 7.142 1.00 88.62 102 SER A O 1
ATOM 726 N N . TYR A 1 103 ? -18.224 1.576 8.270 1.00 90.31 103 TYR A N 1
ATOM 727 C CA . TYR A 1 103 ? -16.912 1.519 7.638 1.00 90.31 103 TYR A CA 1
ATOM 728 C C . TYR A 1 103 ? -16.753 0.233 6.844 1.00 90.31 103 TYR A C 1
ATOM 730 O O . TYR A 1 103 ? -17.153 -0.844 7.281 1.00 90.31 103 TYR A O 1
ATOM 738 N N . SER A 1 104 ? -16.145 0.344 5.668 1.00 94.56 104 SER A N 1
ATOM 739 C CA . SER A 1 104 ? -15.768 -0.804 4.845 1.00 94.56 104 SER A CA 1
ATOM 740 C C . SER A 1 104 ? -14.265 -0.837 4.643 1.00 94.56 104 SER A C 1
ATOM 742 O O . SER A 1 104 ? -13.710 0.149 4.149 1.00 94.56 104 SER A O 1
ATOM 744 N N . PRO A 1 105 ? -13.589 -1.928 5.031 1.00 96.25 105 PRO A N 1
ATOM 745 C CA . PRO A 1 105 ? -12.176 -2.081 4.769 1.00 96.25 105 PRO A CA 1
ATOM 746 C C . PRO A 1 105 ? -11.943 -2.387 3.297 1.00 96.25 105 PRO A C 1
ATOM 748 O O . PRO A 1 105 ? -12.765 -3.020 2.633 1.00 96.25 105 PRO A O 1
ATOM 751 N N . TYR A 1 106 ? -10.787 -1.974 2.806 1.00 97.69 106 TYR A N 1
ATOM 752 C CA . TYR A 1 106 ? -10.192 -2.638 1.666 1.00 97.69 106 TYR A CA 1
ATOM 753 C C . TYR A 1 106 ? -9.576 -3.963 2.107 1.00 97.69 106 TYR A C 1
ATOM 755 O O . TYR A 1 106 ? -9.025 -4.073 3.203 1.00 97.69 106 TYR A O 1
ATOM 763 N N . GLU A 1 107 ? -9.637 -4.953 1.229 1.00 97.69 107 GLU A N 1
ATOM 764 C CA . GLU A 1 107 ? -9.075 -6.273 1.454 1.00 97.69 107 GLU A CA 1
ATOM 765 C C . GLU A 1 107 ? -8.344 -6.795 0.215 1.00 97.69 107 GLU A C 1
ATOM 767 O O . GLU A 1 107 ? -8.567 -6.351 -0.917 1.00 97.69 107 GLU A O 1
ATOM 772 N N . VAL A 1 108 ? -7.457 -7.755 0.456 1.00 98.12 108 VAL A N 1
ATOM 773 C CA . VAL A 1 108 ? -6.836 -8.575 -0.576 1.00 98.12 108 VAL A CA 1
ATOM 774 C C . VAL A 1 108 ? -7.812 -9.672 -0.994 1.00 98.12 108 VAL A C 1
ATOM 776 O O . VAL A 1 108 ? -8.220 -10.499 -0.175 1.00 98.12 108 VAL A O 1
ATOM 779 N N . VAL A 1 109 ? -8.142 -9.704 -2.282 1.00 97.56 109 VAL A N 1
ATOM 780 C CA . VAL A 1 109 ? -9.000 -10.724 -2.894 1.00 97.56 109 VAL A CA 1
ATOM 781 C C . VAL A 1 109 ? -8.205 -11.481 -3.949 1.00 97.56 109 VAL A C 1
ATOM 783 O O . VAL A 1 109 ? -7.585 -10.866 -4.817 1.00 97.56 109 VAL A O 1
ATOM 786 N N . GLU A 1 110 ? -8.231 -12.808 -3.881 1.00 97.38 110 GLU A N 1
ATOM 787 C CA . GLU A 1 110 ? -7.715 -13.669 -4.945 1.00 97.38 110 GLU A CA 1
ATOM 788 C C . GLU A 1 110 ? -8.658 -13.622 -6.147 1.00 97.38 110 GLU A C 1
ATOM 790 O O . GLU A 1 110 ? -9.874 -13.754 -6.008 1.00 97.38 110 GLU A O 1
ATOM 795 N N . VAL A 1 111 ? -8.092 -13.386 -7.323 1.00 96.56 111 VAL A N 1
ATOM 796 C CA . VAL A 1 111 ? -8.811 -13.291 -8.595 1.00 96.56 111 VAL A CA 1
ATOM 797 C C . VAL A 1 111 ? -8.028 -14.035 -9.667 1.00 96.56 111 VAL A C 1
ATOM 799 O O . VAL A 1 111 ? -6.811 -14.187 -9.556 1.00 96.56 111 VAL A O 1
ATOM 802 N N . ASP A 1 112 ? -8.700 -14.459 -10.731 1.00 95.94 112 ASP A N 1
ATOM 803 C CA . ASP A 1 112 ? -8.011 -15.038 -11.882 1.00 95.94 112 ASP A CA 1
ATOM 804 C C . ASP A 1 112 ? -7.107 -13.988 -12.546 1.00 95.94 112 ASP A C 1
ATOM 806 O O . ASP A 1 112 ? -7.497 -12.835 -12.761 1.00 95.94 112 ASP A O 1
ATOM 810 N N . SER A 1 113 ? -5.874 -14.373 -12.866 1.00 93.62 113 SER A N 1
ATOM 811 C CA . SER A 1 113 ? -4.921 -13.488 -13.526 1.00 93.62 113 SER A CA 1
ATOM 812 C C . SER A 1 113 ? -5.323 -13.236 -14.980 1.00 93.62 113 SER A C 1
ATOM 814 O O . SER A 1 113 ? -5.314 -14.135 -15.819 1.00 93.62 113 SER A O 1
ATOM 816 N N . GLU A 1 114 ? -5.616 -11.972 -15.303 1.00 89.88 114 GLU A N 1
ATOM 817 C CA . GLU A 1 114 ? -5.865 -11.527 -16.684 1.00 89.88 114 GLU A CA 1
ATOM 818 C C . GLU A 1 114 ? -4.616 -11.645 -17.576 1.00 89.88 114 GLU A C 1
ATOM 820 O O . GLU A 1 114 ? -4.733 -11.810 -18.788 1.00 89.88 114 GLU A O 1
ATOM 825 N N . ASP A 1 115 ? -3.421 -11.516 -16.987 1.00 87.94 115 ASP A N 1
ATOM 826 C CA . ASP A 1 115 ? -2.156 -11.518 -17.733 1.00 87.94 115 ASP A CA 1
ATOM 827 C C . ASP A 1 115 ? -1.661 -12.958 -17.995 1.00 87.94 115 ASP A C 1
ATOM 829 O O . ASP A 1 115 ? -0.991 -13.210 -18.999 1.00 87.94 115 ASP A O 1
ATOM 833 N N . HIS A 1 116 ? -2.001 -13.899 -17.105 1.00 90.50 116 HIS A N 1
ATOM 834 C CA . HIS A 1 116 ? -1.530 -15.287 -17.121 1.00 90.50 116 HIS A CA 1
ATOM 835 C C . HIS A 1 116 ? -2.681 -16.251 -16.784 1.00 90.50 116 HIS A C 1
ATOM 837 O O . HIS A 1 116 ? -2.910 -16.546 -15.611 1.00 90.50 116 HIS A O 1
ATOM 843 N N . PRO A 1 117 ? -3.428 -16.743 -17.789 1.00 91.56 117 PRO A N 1
ATOM 844 C CA . PRO A 1 117 ? -4.556 -17.641 -17.558 1.00 91.56 117 PRO A CA 1
ATOM 845 C C . PRO A 1 117 ? -4.157 -18.875 -16.739 1.00 91.56 117 PRO A C 1
ATOM 847 O O . PRO A 1 117 ? -3.195 -19.560 -17.079 1.00 91.56 117 PRO A O 1
ATOM 850 N N . GLY A 1 118 ? -4.916 -19.160 -15.679 1.00 93.00 118 GLY A N 1
ATOM 851 C CA . GLY A 1 118 ? -4.641 -20.257 -14.744 1.00 93.00 118 GLY A CA 1
ATOM 852 C C . GLY A 1 118 ? -3.773 -19.872 -13.541 1.00 93.00 118 GLY A C 1
ATOM 853 O O . GLY A 1 118 ? -3.618 -20.685 -12.634 1.00 93.00 118 GLY A O 1
ATOM 854 N N . GLU A 1 119 ? -3.244 -18.646 -13.493 1.00 94.25 119 GLU A N 1
ATOM 855 C CA . GLU A 1 119 ? -2.558 -18.119 -12.312 1.00 94.25 119 GLU A CA 1
ATOM 856 C C . GLU A 1 119 ? -3.487 -17.276 -11.432 1.00 94.25 119 GLU A C 1
ATOM 858 O O . GLU A 1 119 ? -4.424 -16.634 -11.911 1.00 94.25 119 GLU A O 1
ATOM 863 N N . VAL A 1 120 ? -3.171 -17.220 -10.137 1.00 95.25 120 VAL A N 1
ATOM 864 C CA . VAL A 1 120 ? -3.858 -16.357 -9.170 1.00 95.25 120 VAL A CA 1
ATOM 865 C C . VAL A 1 120 ? -3.212 -14.973 -9.159 1.00 95.25 120 VAL A C 1
ATOM 867 O O . VAL A 1 120 ? -1.996 -14.818 -9.009 1.00 95.25 120 VAL A O 1
ATOM 870 N N . ALA A 1 121 ? -4.042 -13.945 -9.281 1.00 96.12 121 ALA A N 1
ATOM 871 C CA . ALA A 1 121 ? -3.698 -12.562 -9.009 1.00 96.12 121 ALA A CA 1
ATOM 872 C C . ALA A 1 121 ? -4.370 -12.088 -7.713 1.00 96.12 121 ALA A C 1
ATOM 874 O O . ALA A 1 121 ? -5.328 -12.677 -7.222 1.00 96.12 121 ALA A O 1
ATOM 875 N N . TYR A 1 122 ? -3.863 -10.991 -7.158 1.00 97.62 122 TYR A N 1
ATOM 876 C CA . TYR A 1 122 ? -4.351 -10.432 -5.901 1.00 97.62 122 TYR A CA 1
ATOM 877 C C . TYR A 1 122 ? -4.831 -9.002 -6.138 1.00 97.62 122 TYR A C 1
ATOM 879 O O . TYR A 1 122 ? -4.026 -8.113 -6.430 1.00 97.62 122 TYR A O 1
ATOM 887 N N . SER A 1 123 ? -6.134 -8.768 -6.028 1.00 97.50 123 SER A N 1
ATOM 888 C CA . SER A 1 123 ? -6.738 -7.443 -6.174 1.00 97.50 123 SER A CA 1
ATOM 889 C C . SER A 1 123 ? -6.925 -6.768 -4.815 1.00 97.50 123 SER A C 1
ATOM 891 O O . SER A 1 123 ? -7.145 -7.435 -3.805 1.00 97.50 123 SER A O 1
ATOM 893 N N . PHE A 1 124 ? -6.826 -5.439 -4.789 1.00 97.88 124 PHE A N 1
ATOM 894 C CA . PHE A 1 124 ? -7.116 -4.622 -3.613 1.00 97.88 124 PHE A CA 1
ATOM 895 C C . PHE A 1 124 ? -8.481 -3.961 -3.791 1.00 97.88 124 PHE A C 1
ATOM 897 O O . PHE A 1 124 ? -8.612 -2.971 -4.518 1.00 97.88 124 PHE A O 1
ATOM 904 N N . ARG A 1 125 ? -9.508 -4.528 -3.155 1.00 96.69 125 ARG A N 1
ATOM 905 C CA . ARG A 1 125 ? -10.910 -4.142 -3.368 1.00 96.69 125 ARG A CA 1
ATOM 906 C C . ARG A 1 125 ? -11.569 -3.716 -2.071 1.00 96.69 125 ARG A C 1
ATOM 908 O O . ARG A 1 125 ? -11.192 -4.172 -0.999 1.00 96.69 125 ARG A O 1
ATOM 915 N N . LEU A 1 126 ? -12.558 -2.834 -2.179 1.00 95.56 126 LEU A N 1
ATOM 916 C CA . LEU A 1 126 ? -13.408 -2.491 -1.048 1.00 95.56 126 LEU A CA 1
ATOM 917 C C . LEU A 1 126 ? -14.305 -3.690 -0.731 1.00 95.56 126 LEU A C 1
ATOM 919 O O . LEU A 1 126 ? -14.990 -4.187 -1.624 1.00 95.56 126 LEU A O 1
ATOM 923 N N . ARG A 1 127 ? -14.327 -4.127 0.529 1.00 94.50 127 ARG A N 1
ATOM 924 C CA . ARG A 1 127 ? -15.229 -5.186 0.972 1.00 94.50 127 ARG A CA 1
ATOM 925 C C . ARG A 1 127 ? -16.676 -4.716 0.876 1.00 94.50 127 ARG A C 1
ATOM 927 O O . ARG A 1 127 ? -17.065 -3.688 1.445 1.00 94.50 127 ARG A O 1
ATOM 934 N N . GLU A 1 128 ? -17.500 -5.510 0.208 1.00 89.19 128 GLU A N 1
ATOM 935 C CA . GLU A 1 128 ? -18.944 -5.316 0.173 1.00 89.19 128 GLU A CA 1
ATOM 936 C C . GLU A 1 128 ? -19.573 -5.835 1.471 1.00 89.19 128 GLU A C 1
ATOM 938 O O . GLU A 1 128 ? -20.104 -6.938 1.546 1.00 89.19 128 GLU A O 1
ATOM 943 N N . THR A 1 129 ? -19.501 -5.048 2.543 1.00 79.69 129 THR A N 1
ATOM 944 C CA . THR A 1 129 ? -20.200 -5.403 3.783 1.00 79.69 129 THR A CA 1
ATOM 945 C C . THR A 1 129 ? -21.686 -5.071 3.641 1.00 79.69 129 THR A C 1
ATOM 947 O O . THR A 1 129 ? -22.044 -3.912 3.442 1.00 79.69 129 THR A O 1
ATOM 950 N N . SER A 1 130 ? -22.563 -6.068 3.727 1.00 67.00 130 SER A N 1
ATOM 951 C CA . SER A 1 130 ? -24.022 -5.912 3.588 1.00 67.00 130 SER A CA 1
ATOM 952 C C . SER A 1 130 ? -24.744 -5.576 4.903 1.00 67.00 130 SER A C 1
ATOM 954 O O . SER A 1 130 ? -25.967 -5.469 4.931 1.00 67.00 130 SER A O 1
ATOM 956 N N . SER A 1 131 ? -24.018 -5.375 6.005 1.00 60.53 131 SER A N 1
ATOM 957 C CA . SER A 1 131 ? -24.605 -5.073 7.313 1.00 60.53 131 SER A CA 1
ATOM 958 C C . SER A 1 131 ? -23.680 -4.219 8.184 1.00 60.53 131 SER A C 1
ATOM 960 O O . SER A 1 131 ? -22.478 -4.136 7.937 1.00 60.53 131 SER A O 1
ATOM 962 N N . ARG A 1 132 ? -24.232 -3.626 9.255 1.00 66.31 132 ARG A N 1
ATOM 963 C CA . ARG A 1 132 ? -23.494 -2.958 10.353 1.00 66.31 132 ARG A CA 1
ATOM 964 C C . ARG A 1 132 ? -22.663 -3.945 11.197 1.00 66.31 132 ARG A C 1
ATOM 966 O O . ARG A 1 132 ? -22.547 -3.779 12.410 1.00 66.31 132 ARG A O 1
ATOM 973 N N . ALA A 1 133 ? -22.155 -5.013 10.587 1.00 69.50 133 ALA A N 1
ATOM 974 C CA . ALA A 1 133 ? -21.309 -5.978 11.259 1.00 69.50 133 ALA A CA 1
ATOM 9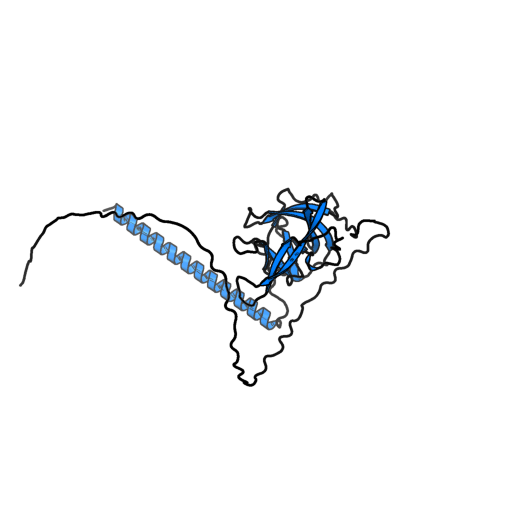75 C C . ALA A 1 133 ? -20.072 -5.263 11.807 1.00 69.50 133 ALA A C 1
ATOM 977 O O . ALA A 1 133 ? -19.425 -4.479 11.112 1.00 69.50 133 ALA A O 1
ATOM 978 N N . ILE A 1 134 ? -19.761 -5.536 13.070 1.00 76.69 134 ILE A N 1
ATOM 979 C CA . ILE A 1 134 ? -18.520 -5.079 13.683 1.00 76.69 134 ILE A CA 1
ATOM 980 C C . ILE A 1 134 ? -17.395 -5.857 13.002 1.00 76.69 134 ILE A C 1
ATOM 982 O O . ILE A 1 134 ? -17.325 -7.079 13.118 1.00 76.69 134 ILE A O 1
ATOM 986 N N . ILE A 1 135 ? -16.554 -5.153 12.248 1.00 84.50 135 ILE A N 1
ATOM 987 C CA . ILE A 1 135 ? -15.420 -5.754 11.548 1.00 84.50 135 ILE A CA 1
ATOM 988 C C . ILE A 1 135 ? -14.217 -5.715 12.481 1.00 84.50 135 ILE A C 1
ATOM 990 O O . ILE A 1 135 ? -13.708 -4.642 12.809 1.00 84.50 135 ILE A O 1
ATOM 994 N N . ASP A 1 136 ? -13.751 -6.892 12.882 1.00 89.88 136 ASP A N 1
ATOM 995 C CA . ASP A 1 136 ? -12.512 -7.031 13.633 1.00 89.88 136 ASP A CA 1
ATOM 996 C C . ASP A 1 136 ? -11.303 -6.985 12.690 1.00 89.88 136 ASP A C 1
ATOM 998 O O . ASP A 1 136 ? -10.817 -8.000 12.193 1.00 89.88 136 ASP A O 1
ATOM 1002 N N . LEU A 1 137 ? -10.809 -5.771 12.450 1.00 91.81 137 LEU A N 1
ATOM 1003 C CA . LEU A 1 137 ? -9.630 -5.533 11.618 1.00 91.81 137 LEU A CA 1
ATOM 1004 C C . LEU A 1 137 ? -8.352 -6.141 12.203 1.00 91.81 137 LEU A C 1
ATOM 1006 O O . LEU A 1 137 ? -7.381 -6.301 11.473 1.00 91.81 137 LEU A O 1
ATOM 1010 N N . THR A 1 138 ? -8.303 -6.459 13.501 1.00 90.44 138 THR A N 1
ATOM 1011 C CA . THR A 1 138 ? -7.068 -6.959 14.124 1.00 90.44 138 THR A CA 1
ATOM 1012 C C . THR A 1 138 ? -6.779 -8.403 13.736 1.00 90.44 138 THR A C 1
ATOM 1014 O O . THR A 1 138 ? -5.629 -8.741 13.463 1.00 90.44 138 THR A O 1
ATOM 1017 N N . ASN A 1 139 ? -7.824 -9.222 13.618 1.00 90.00 139 ASN A N 1
ATOM 1018 C CA . ASN A 1 139 ? -7.720 -10.629 13.234 1.00 90.00 139 ASN A CA 1
ATOM 1019 C C . ASN A 1 139 ? -7.893 -10.861 11.724 1.00 90.00 139 ASN A C 1
ATOM 1021 O O . ASN A 1 139 ? -7.618 -11.951 11.221 1.00 90.00 139 ASN A O 1
ATOM 1025 N N . ASP A 1 140 ? -8.315 -9.839 10.981 1.00 94.06 140 ASP A N 1
ATOM 1026 C CA . ASP A 1 140 ? -8.564 -9.932 9.548 1.00 94.06 140 ASP A CA 1
ATOM 1027 C C . ASP A 1 140 ? -7.321 -9.615 8.709 1.00 94.06 140 ASP A C 1
ATOM 1029 O O . ASP A 1 140 ? -7.139 -8.513 8.179 1.00 94.06 140 ASP A O 1
ATOM 1033 N N . THR A 1 141 ? -6.460 -10.620 8.567 1.00 95.00 141 THR A N 1
ATOM 1034 C CA . THR A 1 141 ? -5.166 -10.508 7.877 1.00 95.00 141 THR A CA 1
ATOM 1035 C C . THR A 1 141 ? -5.271 -10.113 6.403 1.00 95.00 141 THR A C 1
ATOM 1037 O O . THR A 1 141 ? -4.310 -9.578 5.849 1.00 95.00 141 THR A O 1
ATOM 1040 N N . LYS A 1 142 ? -6.431 -10.299 5.756 1.00 97.06 142 LYS A N 1
ATOM 1041 C CA . LYS A 1 142 ? -6.661 -9.850 4.372 1.00 97.06 142 LYS A CA 1
ATOM 1042 C C . LYS A 1 142 ? -6.771 -8.333 4.255 1.00 97.06 142 LYS A C 1
ATOM 1044 O O . LYS A 1 142 ? -6.626 -7.803 3.159 1.00 97.06 142 LYS A O 1
ATOM 1049 N N . THR A 1 143 ? -7.014 -7.630 5.357 1.00 97.25 143 THR A N 1
ATOM 1050 C CA . THR A 1 143 ? -7.088 -6.161 5.389 1.00 97.25 143 THR A CA 1
ATOM 1051 C C . THR A 1 143 ? -5.750 -5.507 5.735 1.00 97.25 143 THR A C 1
ATOM 1053 O O . THR A 1 143 ? -5.621 -4.284 5.655 1.00 97.25 143 THR A O 1
ATOM 1056 N N . HIS A 1 144 ? -4.748 -6.304 6.122 1.00 97.19 144 HIS A N 1
ATOM 1057 C CA . HIS A 1 144 ? -3.477 -5.805 6.639 1.00 97.19 144 HIS A CA 1
ATOM 1058 C C . HIS A 1 144 ? -2.525 -5.415 5.514 1.00 97.19 144 HIS A C 1
ATOM 1060 O O . HIS A 1 144 ? -2.175 -6.223 4.652 1.00 97.19 144 HIS A O 1
ATOM 1066 N N . LEU A 1 145 ? -2.038 -4.181 5.586 1.00 98.12 145 LEU A N 1
ATOM 1067 C CA . LEU A 1 145 ? -0.968 -3.655 4.756 1.00 98.12 145 LEU A CA 1
ATOM 1068 C C . LEU A 1 145 ? 0.207 -3.263 5.640 1.00 98.12 145 LEU A C 1
ATOM 1070 O O . LEU A 1 145 ? 0.067 -2.476 6.573 1.00 98.12 145 LEU A O 1
ATOM 1074 N N . GLU A 1 146 ? 1.379 -3.777 5.313 1.00 97.19 146 GLU A N 1
ATOM 1075 C CA . GLU A 1 146 ? 2.643 -3.297 5.839 1.00 97.19 146 GLU A CA 1
ATOM 1076 C C . GLU A 1 146 ? 3.083 -2.059 5.060 1.00 97.19 146 GLU A C 1
ATOM 1078 O O . GLU A 1 146 ? 3.170 -2.062 3.827 1.00 97.19 146 GLU A O 1
ATOM 1083 N N . VAL A 1 147 ? 3.394 -1.005 5.802 1.00 97.00 147 VAL A N 1
ATOM 1084 C CA . VAL A 1 147 ? 4.016 0.203 5.284 1.00 97.00 147 VAL A CA 1
ATOM 1085 C C . VAL A 1 147 ? 5.493 -0.058 5.038 1.00 97.00 147 VAL A C 1
ATOM 1087 O O . VAL A 1 147 ? 6.214 -0.480 5.936 1.00 97.00 147 VAL A O 1
ATOM 1090 N N . VAL A 1 148 ? 5.961 0.247 3.831 1.00 96.00 148 VAL A N 1
ATOM 1091 C CA . VAL A 1 148 ? 7.376 0.145 3.464 1.00 96.00 148 VAL A CA 1
ATOM 1092 C C . VAL A 1 148 ? 7.878 1.499 2.977 1.00 96.00 148 VAL A C 1
ATOM 1094 O O . VAL A 1 148 ? 7.227 2.141 2.153 1.00 96.00 148 VAL A O 1
ATOM 1097 N N . ARG A 1 149 ? 9.046 1.942 3.445 1.00 94.00 149 ARG A N 1
ATOM 1098 C CA . ARG A 1 149 ? 9.673 3.206 3.025 1.00 94.00 149 ARG A CA 1
ATOM 1099 C C . ARG A 1 149 ? 11.085 2.994 2.497 1.00 94.00 149 ARG A C 1
ATOM 1101 O O . ARG A 1 149 ? 11.856 2.192 3.014 1.00 94.00 149 ARG A O 1
ATOM 1108 N N . VAL A 1 150 ? 11.465 3.773 1.481 1.00 87.19 150 VAL A N 1
ATOM 1109 C CA . VAL A 1 150 ? 12.857 3.791 1.003 1.00 87.19 150 VAL A CA 1
ATOM 1110 C C . VAL A 1 150 ? 13.691 4.683 1.920 1.00 87.19 150 VAL A C 1
ATOM 1112 O O . VAL A 1 150 ? 13.461 5.889 1.973 1.00 87.19 150 VAL A O 1
ATOM 1115 N N . GLN A 1 151 ? 14.715 4.127 2.572 1.00 83.25 151 GLN A N 1
ATOM 1116 C CA . GLN A 1 151 ? 15.599 4.895 3.466 1.00 83.25 151 GLN A CA 1
ATOM 1117 C C . GLN A 1 151 ? 16.243 6.111 2.779 1.00 83.25 151 GLN A C 1
ATOM 1119 O O . GLN A 1 151 ? 16.296 7.197 3.346 1.00 83.25 151 GLN A O 1
ATOM 1124 N N . ASN A 1 152 ? 16.676 5.944 1.527 1.00 84.56 152 ASN A N 1
ATOM 1125 C CA . ASN A 1 152 ? 17.342 6.999 0.755 1.00 84.56 152 ASN A CA 1
ATOM 1126 C C . ASN A 1 152 ? 16.366 7.966 0.063 1.00 84.56 152 ASN A C 1
ATOM 1128 O O . ASN A 1 152 ? 16.794 8.919 -0.584 1.00 84.56 152 ASN A O 1
ATOM 1132 N N . ALA A 1 153 ? 15.059 7.711 0.142 1.00 86.44 153 ALA A N 1
ATOM 1133 C CA . ALA A 1 153 ? 14.035 8.534 -0.488 1.00 86.44 153 ALA A CA 1
ATOM 1134 C C . ALA A 1 153 ? 12.739 8.486 0.345 1.00 86.44 153 ALA A C 1
ATOM 1136 O O . ALA A 1 153 ? 11.752 7.888 -0.092 1.00 86.44 153 ALA A O 1
ATOM 1137 N N . PRO A 1 154 ? 12.724 9.131 1.529 1.00 85.69 154 PRO A N 1
ATOM 1138 C CA . PRO A 1 154 ? 11.674 8.961 2.542 1.00 85.69 154 PRO A CA 1
ATOM 1139 C C . PRO A 1 154 ? 10.289 9.431 2.087 1.00 85.69 154 PRO A C 1
ATOM 1141 O O . PRO A 1 154 ? 9.284 9.042 2.678 1.00 85.69 154 PRO A O 1
ATOM 1144 N N . LYS A 1 155 ? 10.238 10.234 1.015 1.00 94.19 155 LYS A N 1
ATOM 1145 C CA . LYS A 1 155 ? 9.007 10.693 0.365 1.00 94.19 155 LYS A CA 1
ATOM 1146 C C . LYS A 1 155 ? 8.135 9.537 -0.138 1.00 94.19 155 LYS A C 1
ATOM 1148 O O . LYS A 1 155 ? 6.915 9.674 -0.177 1.00 94.19 155 LYS A O 1
ATOM 1153 N N . TRP A 1 156 ? 8.753 8.435 -0.567 1.00 96.19 156 TRP A N 1
ATOM 1154 C CA . TRP A 1 156 ? 8.039 7.328 -1.193 1.00 96.19 156 TRP A CA 1
ATOM 1155 C C . TRP A 1 156 ? 7.643 6.273 -0.167 1.00 96.19 156 TRP A C 1
ATOM 1157 O O . TRP A 1 156 ? 8.487 5.751 0.565 1.00 96.19 156 TRP A O 1
ATOM 1167 N N . ILE A 1 157 ? 6.361 5.926 -0.190 1.00 97.31 157 ILE A N 1
ATOM 1168 C CA . ILE A 1 157 ? 5.758 4.873 0.621 1.00 97.31 157 ILE A CA 1
ATOM 1169 C C . ILE A 1 157 ? 5.215 3.767 -0.287 1.00 97.31 157 ILE A C 1
ATOM 1171 O O . ILE A 1 157 ? 4.722 4.026 -1.383 1.00 97.31 157 ILE A O 1
ATOM 1175 N N . GLY A 1 158 ? 5.362 2.523 0.143 1.00 97.62 158 GLY A N 1
ATOM 1176 C CA . GLY A 1 158 ? 4.807 1.335 -0.484 1.00 97.62 158 GLY A CA 1
ATOM 1177 C C . GLY A 1 158 ? 3.896 0.612 0.493 1.00 97.62 158 GLY A C 1
ATOM 1178 O O . GLY A 1 158 ? 4.067 0.720 1.707 1.00 97.62 158 GLY A O 1
ATOM 1179 N N . PHE A 1 159 ? 2.947 -0.142 -0.048 1.00 98.19 159 PHE A N 1
ATOM 1180 C CA . PHE A 1 159 ? 2.053 -0.982 0.742 1.00 98.19 159 PHE A CA 1
ATOM 1181 C C . PHE A 1 159 ? 2.249 -2.427 0.323 1.00 98.19 159 PHE A C 1
ATOM 1183 O O . PHE A 1 159 ? 2.069 -2.754 -0.850 1.00 98.19 159 PHE A O 1
ATOM 1190 N N . ARG A 1 160 ? 2.640 -3.279 1.264 1.00 97.81 160 ARG A N 1
ATOM 1191 C CA . ARG A 1 160 ? 2.871 -4.706 1.045 1.00 97.81 160 ARG A CA 1
ATOM 1192 C C . ARG A 1 160 ? 1.832 -5.515 1.806 1.00 97.81 160 ARG A C 1
ATOM 1194 O O . ARG A 1 160 ? 1.546 -5.192 2.949 1.00 97.81 160 ARG A O 1
ATOM 1201 N N . ALA A 1 161 ? 1.294 -6.571 1.206 1.00 97.56 161 ALA A N 1
ATOM 1202 C CA . ALA A 1 161 ? 0.326 -7.434 1.882 1.00 97.56 161 ALA A CA 1
ATOM 1203 C C . ALA A 1 161 ? 0.857 -8.861 2.028 1.00 97.56 161 ALA A C 1
ATOM 1205 O O . ALA A 1 161 ? 1.266 -9.483 1.045 1.00 97.56 161 ALA A O 1
ATOM 1206 N N . SER A 1 162 ? 0.807 -9.403 3.248 1.00 95.81 162 SER A N 1
ATOM 1207 C CA . SER A 1 162 ? 1.150 -10.806 3.518 1.00 95.81 162 SER A CA 1
ATOM 1208 C C . SER A 1 162 ? 0.168 -11.757 2.832 1.00 95.81 162 SER A C 1
ATOM 1210 O O . SER A 1 162 ? 0.596 -12.717 2.198 1.00 95.81 162 SER A O 1
ATOM 1212 N N . ALA A 1 163 ? -1.127 -11.418 2.850 1.00 96.50 163 ALA A N 1
ATOM 1213 C CA . ALA A 1 163 ? -2.192 -12.151 2.161 1.00 96.50 163 ALA A CA 1
ATOM 1214 C C . ALA A 1 163 ? -2.021 -12.207 0.629 1.00 96.50 163 ALA A C 1
ATOM 1216 O O . ALA A 1 163 ? -2.654 -13.029 -0.020 1.00 96.50 163 ALA A O 1
ATOM 1217 N N . ALA A 1 164 ? -1.156 -11.365 0.051 1.00 97.31 164 ALA A N 1
ATOM 1218 C CA . ALA A 1 164 ? -0.800 -11.381 -1.368 1.00 97.31 164 ALA A CA 1
ATOM 1219 C C . ALA A 1 164 ? 0.615 -11.935 -1.619 1.00 97.31 164 ALA A C 1
ATOM 1221 O O . ALA A 1 164 ? 1.293 -11.516 -2.560 1.00 97.31 164 ALA A O 1
ATOM 1222 N N . GLY A 1 165 ? 1.128 -12.794 -0.732 1.00 94.94 165 GLY A N 1
ATOM 1223 C CA . GLY A 1 165 ? 2.474 -13.357 -0.857 1.00 94.94 165 GLY A CA 1
ATOM 1224 C C . GLY A 1 165 ? 3.578 -12.298 -0.768 1.00 94.94 165 GLY A C 1
ATOM 1225 O O . GLY A 1 165 ? 4.547 -12.346 -1.523 1.00 94.94 165 GLY A O 1
ATOM 1226 N N . ASN A 1 166 ? 3.421 -11.307 0.119 1.00 95.81 166 ASN A N 1
ATOM 1227 C CA . ASN A 1 166 ? 4.370 -10.203 0.319 1.00 95.81 166 ASN A CA 1
ATOM 1228 C C . ASN A 1 166 ? 4.596 -9.331 -0.934 1.00 95.81 166 ASN A C 1
ATOM 1230 O O . ASN A 1 166 ? 5.659 -8.724 -1.097 1.00 95.81 166 ASN A O 1
ATOM 1234 N N . ARG A 1 167 ? 3.595 -9.239 -1.813 1.00 96.75 167 ARG A N 1
ATOM 1235 C CA . ARG A 1 167 ? 3.615 -8.358 -2.987 1.00 96.75 167 ARG A CA 1
ATOM 1236 C C . ARG A 1 167 ? 3.196 -6.932 -2.626 1.00 96.75 167 ARG A C 1
ATOM 1238 O O . ARG A 1 167 ? 2.498 -6.697 -1.640 1.00 96.75 167 ARG A O 1
ATOM 12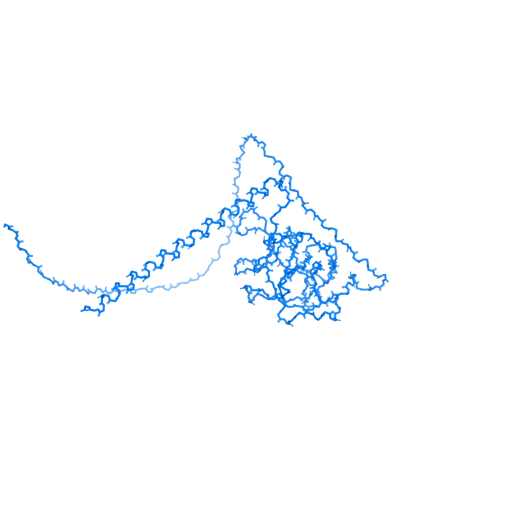45 N N . PHE A 1 168 ? 3.625 -5.984 -3.449 1.00 98.06 168 PHE A N 1
ATOM 1246 C CA . PHE A 1 168 ? 3.356 -4.559 -3.326 1.00 98.06 168 PHE A CA 1
ATOM 1247 C C . PHE A 1 168 ? 2.130 -4.126 -4.123 1.00 98.06 168 PHE A C 1
ATOM 1249 O O . PHE A 1 168 ? 1.916 -4.573 -5.254 1.00 98.06 168 PHE A O 1
ATOM 1256 N N . LEU A 1 169 ? 1.380 -3.196 -3.535 1.00 98.50 169 LEU A N 1
ATOM 1257 C CA . LEU A 1 169 ? 0.230 -2.542 -4.133 1.00 98.50 169 LEU A CA 1
ATOM 1258 C C . LEU A 1 169 ? 0.660 -1.620 -5.275 1.00 98.50 169 LEU A C 1
ATOM 1260 O O . LEU A 1 169 ? 1.369 -0.629 -5.082 1.00 98.50 169 LEU A O 1
ATOM 1264 N N . GLN A 1 170 ? 0.154 -1.926 -6.458 1.00 97.25 170 GLN A N 1
ATOM 1265 C CA . GLN A 1 170 ? 0.418 -1.255 -7.715 1.00 97.25 170 GLN A CA 1
ATOM 1266 C C . GLN A 1 170 ? -0.884 -0.700 -8.302 1.00 97.25 170 GLN A C 1
ATOM 1268 O O . GLN A 1 170 ? -1.897 -1.397 -8.379 1.00 97.25 170 GLN A O 1
ATOM 1273 N N . ALA A 1 171 ? -0.820 0.533 -8.810 1.00 96.12 171 ALA A N 1
ATOM 1274 C CA . ALA A 1 171 ? -1.857 1.084 -9.677 1.00 96.12 171 ALA A CA 1
ATOM 1275 C C . ALA A 1 171 ? -1.614 0.691 -11.147 1.00 96.12 171 ALA A C 1
ATOM 1277 O O . ALA A 1 171 ? -0.484 0.763 -11.643 1.00 96.12 171 ALA A O 1
ATOM 1278 N N . ARG A 1 172 ? -2.678 0.341 -11.879 1.00 94.62 172 ARG A N 1
ATOM 1279 C CA . ARG A 1 172 ? -2.642 0.016 -13.315 1.00 94.62 172 ARG A CA 1
ATOM 1280 C C . ARG A 1 172 ? -3.552 0.927 -14.130 1.00 94.62 172 ARG A C 1
ATOM 1282 O O . ARG A 1 172 ? -4.623 1.335 -13.697 1.00 94.62 172 ARG A O 1
ATOM 1289 N N . ARG A 1 173 ? -3.144 1.185 -15.378 1.00 92.81 173 ARG A N 1
ATOM 1290 C CA . ARG A 1 173 ? -3.962 1.909 -16.373 1.00 92.81 173 ARG A CA 1
ATOM 1291 C C . ARG A 1 173 ? -5.051 1.047 -17.017 1.00 92.81 173 ARG A C 1
ATOM 1293 O O . ARG A 1 173 ? -5.998 1.599 -17.563 1.00 92.81 173 ARG A O 1
ATOM 1300 N N . ARG A 1 174 ? -4.860 -0.274 -17.041 1.00 89.12 174 ARG A N 1
ATOM 1301 C CA . ARG A 1 174 ? -5.679 -1.256 -17.767 1.00 89.12 174 ARG A CA 1
ATOM 1302 C C . ARG A 1 174 ? -6.018 -2.432 -16.850 1.00 89.12 174 ARG A C 1
ATOM 1304 O O . ARG A 1 174 ? -5.332 -2.619 -15.845 1.00 89.12 174 ARG A O 1
ATOM 1311 N N . GLY A 1 175 ? -7.018 -3.206 -17.256 1.00 85.06 175 GLY A N 1
ATOM 1312 C CA . GLY A 1 175 ? -7.578 -4.324 -16.497 1.00 85.06 175 GLY A CA 1
ATOM 1313 C C . GLY A 1 175 ? -8.828 -3.919 -15.722 1.00 85.06 175 GLY A C 1
ATOM 1314 O O . GLY A 1 175 ? -9.080 -2.723 -15.523 1.00 85.06 175 GLY A O 1
ATOM 1315 N N . LEU A 1 176 ? -9.612 -4.916 -15.314 1.00 81.50 176 LEU A N 1
ATOM 1316 C CA . LEU A 1 176 ? -10.787 -4.710 -14.464 1.00 81.50 176 LEU A CA 1
ATOM 1317 C C . LEU A 1 176 ? -10.359 -4.200 -13.080 1.00 81.50 176 LEU A C 1
ATOM 1319 O O . LEU A 1 176 ? -10.951 -3.266 -12.537 1.00 81.50 176 LEU A O 1
ATOM 1323 N N . ASP A 1 177 ? -9.248 -4.735 -12.576 1.00 89.06 177 ASP A N 1
ATOM 1324 C CA . ASP A 1 177 ? -8.645 -4.358 -11.303 1.00 89.06 177 ASP A CA 1
ATOM 1325 C C . ASP A 1 177 ? -7.524 -3.342 -11.474 1.00 89.06 177 ASP A C 1
ATOM 1327 O O . ASP A 1 177 ? -6.379 -3.656 -11.815 1.00 89.06 177 ASP A O 1
ATOM 1331 N N . ARG A 1 178 ? -7.847 -2.082 -11.186 1.00 93.38 178 ARG A N 1
ATOM 1332 C CA . ARG A 1 178 ? -6.872 -0.993 -11.292 1.00 93.38 178 ARG A CA 1
ATOM 1333 C C . ARG A 1 178 ? -5.892 -0.924 -10.118 1.00 93.38 178 ARG A C 1
ATOM 1335 O O . ARG A 1 178 ? -4.889 -0.225 -10.232 1.00 93.38 178 ARG A O 1
ATOM 1342 N N . MET A 1 179 ? -6.170 -1.625 -9.022 1.00 96.31 179 MET A N 1
ATOM 1343 C CA . MET A 1 179 ? -5.349 -1.683 -7.811 1.00 96.31 179 MET A CA 1
ATOM 1344 C C . MET A 1 179 ? -5.054 -3.149 -7.502 1.00 96.31 179 MET A C 1
ATOM 1346 O O . MET A 1 179 ? -5.968 -3.898 -7.171 1.00 96.31 179 MET A O 1
ATOM 1350 N N . ARG A 1 180 ? -3.795 -3.574 -7.631 1.00 96.81 180 ARG A N 1
ATOM 1351 C CA . ARG A 1 180 ? -3.419 -4.982 -7.445 1.00 96.81 180 ARG A CA 1
ATOM 1352 C C . ARG A 1 180 ? -2.103 -5.152 -6.711 1.00 96.81 180 ARG A C 1
ATOM 1354 O O . ARG A 1 180 ? -1.242 -4.283 -6.791 1.00 96.81 180 ARG A O 1
ATOM 1361 N N . PHE A 1 181 ? -1.908 -6.307 -6.096 1.00 97.81 181 PHE A N 1
ATOM 1362 C CA . PHE A 1 181 ? -0.616 -6.733 -5.582 1.00 97.81 181 PHE A CA 1
ATOM 1363 C C . PHE A 1 181 ? 0.074 -7.614 -6.618 1.00 97.81 181 PHE A C 1
ATOM 1365 O O . PHE A 1 181 ? -0.401 -8.700 -6.945 1.00 97.81 181 PHE A O 1
ATOM 1372 N N . TYR A 1 182 ? 1.185 -7.132 -7.172 1.00 95.06 182 TYR A N 1
ATOM 1373 C CA . TYR A 1 182 ? 1.816 -7.787 -8.322 1.00 95.06 182 TYR A CA 1
ATOM 1374 C C . TYR A 1 182 ? 3.286 -8.116 -8.103 1.00 95.06 182 TYR A C 1
ATOM 1376 O O . TYR A 1 182 ? 3.679 -9.272 -8.218 1.00 95.06 182 TYR A O 1
ATOM 1384 N N . SER A 1 183 ? 4.087 -7.108 -7.772 1.00 94.69 183 SER A N 1
ATOM 1385 C CA . SER A 1 183 ? 5.539 -7.234 -7.672 1.00 94.69 183 SER A CA 1
ATOM 1386 C C . SER A 1 183 ? 5.974 -7.489 -6.232 1.00 94.69 183 SER A C 1
ATOM 1388 O O . SER A 1 183 ? 5.450 -6.869 -5.314 1.00 94.69 183 SER A O 1
ATOM 1390 N N . THR A 1 184 ? 6.976 -8.339 -6.019 1.00 95.00 184 THR A N 1
ATOM 1391 C CA . THR A 1 184 ? 7.687 -8.448 -4.729 1.00 95.00 184 THR A CA 1
ATOM 1392 C C . THR A 1 184 ? 8.747 -7.358 -4.553 1.00 95.00 184 THR A C 1
ATOM 1394 O O . THR A 1 184 ? 9.267 -7.161 -3.458 1.00 95.00 184 THR A O 1
ATOM 1397 N N . GLN A 1 185 ? 9.067 -6.628 -5.624 1.00 93.94 185 GLN A N 1
ATOM 1398 C CA . GLN A 1 185 ? 10.044 -5.545 -5.636 1.00 93.94 185 GLN A CA 1
ATOM 1399 C C . GLN A 1 185 ? 9.357 -4.183 -5.554 1.00 93.94 185 GLN A C 1
ATOM 1401 O O . GLN A 1 185 ? 8.348 -3.942 -6.222 1.00 93.94 185 GLN A O 1
ATOM 1406 N N . PHE A 1 186 ? 9.957 -3.267 -4.793 1.00 93.94 186 PHE A N 1
ATOM 1407 C CA . PHE A 1 186 ? 9.441 -1.916 -4.596 1.00 93.94 186 PHE A CA 1
ATOM 1408 C C . PHE A 1 186 ? 9.872 -0.962 -5.727 1.00 93.94 186 PHE A C 1
ATOM 1410 O O . PHE A 1 186 ? 10.770 -0.128 -5.579 1.00 93.94 186 PHE A O 1
ATOM 1417 N N . GLY A 1 187 ? 9.249 -1.122 -6.895 1.00 94.50 187 GLY A N 1
ATOM 1418 C CA . GLY A 1 187 ? 9.508 -0.327 -8.093 1.00 94.50 187 GLY A CA 1
ATOM 1419 C C . GLY A 1 187 ? 8.743 0.999 -8.138 1.00 94.50 187 GLY A C 1
ATOM 1420 O O . GLY A 1 187 ? 8.069 1.418 -7.201 1.00 94.50 187 GLY A O 1
ATOM 1421 N N . THR A 1 188 ? 8.846 1.715 -9.264 1.00 94.94 188 THR A N 1
ATOM 1422 C CA . THR A 1 188 ? 8.204 3.039 -9.396 1.00 94.94 188 THR A CA 1
ATOM 1423 C C . THR A 1 188 ? 6.677 2.999 -9.482 1.00 94.94 188 THR A C 1
ATOM 1425 O O . THR A 1 188 ? 6.051 4.040 -9.305 1.00 94.94 188 THR A O 1
ATOM 1428 N N . PHE A 1 189 ? 6.079 1.849 -9.804 1.00 95.75 189 PHE A N 1
ATOM 1429 C CA . PHE A 1 189 ? 4.623 1.704 -9.897 1.00 95.75 189 PHE A CA 1
ATOM 1430 C C . PHE A 1 189 ? 3.982 1.378 -8.544 1.00 95.75 189 PHE A C 1
ATOM 1432 O O . PHE A 1 189 ? 2.795 1.631 -8.347 1.00 95.75 189 PHE A O 1
ATOM 1439 N N . GLU A 1 190 ? 4.787 0.862 -7.626 1.00 97.19 190 GLU A N 1
ATOM 1440 C CA . GLU A 1 190 ? 4.451 0.491 -6.258 1.00 97.19 190 GLU A CA 1
ATOM 1441 C C . GLU A 1 190 ? 4.630 1.671 -5.294 1.00 97.19 190 GLU A C 1
ATOM 1443 O O . GLU A 1 190 ? 4.242 1.585 -4.134 1.00 97.19 190 GLU A O 1
ATOM 1448 N N . GLN A 1 191 ? 5.239 2.765 -5.766 1.00 97.38 191 GLN A N 1
ATOM 1449 C CA . GLN A 1 191 ? 5.528 3.964 -4.987 1.00 97.38 191 GLN A CA 1
ATOM 1450 C C . GLN A 1 191 ? 4.347 4.931 -4.965 1.00 97.38 191 GLN A C 1
ATOM 1452 O O . GLN A 1 191 ? 3.846 5.384 -6.001 1.00 97.38 191 GLN A O 1
ATOM 1457 N N . TRP A 1 192 ? 3.988 5.308 -3.750 1.00 98.06 192 TRP A N 1
ATOM 1458 C CA . TRP A 1 192 ? 2.959 6.267 -3.402 1.00 98.06 192 TRP A CA 1
ATOM 1459 C C . TRP A 1 192 ? 3.585 7.440 -2.647 1.00 98.06 192 TRP A C 1
ATOM 1461 O O . TRP A 1 192 ? 4.705 7.351 -2.141 1.00 98.06 192 TRP A O 1
ATOM 1471 N N . GLU A 1 193 ? 2.866 8.550 -2.572 1.00 97.38 193 GLU A N 1
ATOM 1472 C CA . GLU A 1 193 ? 3.228 9.716 -1.765 1.00 97.38 193 GLU A CA 1
ATOM 1473 C C . GLU A 1 193 ? 1.974 10.342 -1.153 1.00 97.38 193 GLU A C 1
ATOM 1475 O O . GLU A 1 193 ? 0.874 10.175 -1.681 1.00 97.38 193 GLU A O 1
ATOM 1480 N N . PHE A 1 194 ? 2.123 11.075 -0.053 1.00 97.38 194 PHE A N 1
ATOM 1481 C CA . PHE A 1 194 ? 1.003 11.800 0.542 1.00 97.38 194 PHE A CA 1
ATOM 1482 C C . PHE A 1 194 ? 0.591 12.985 -0.341 1.00 97.38 194 PHE A C 1
ATOM 1484 O O . PHE A 1 194 ? 1.404 13.874 -0.597 1.00 97.38 194 PHE A O 1
ATOM 1491 N N . SER A 1 195 ? -0.675 13.042 -0.763 1.00 96.31 195 SER A N 1
ATOM 1492 C CA . SER A 1 195 ? -1.201 14.169 -1.551 1.00 96.31 195 SER A CA 1
ATOM 1493 C C . SER A 1 195 ? -1.274 15.459 -0.736 1.00 96.31 195 SER A C 1
ATOM 1495 O O . SER A 1 195 ? -0.940 16.529 -1.236 1.00 96.31 195 SER A O 1
ATOM 1497 N N . ASN A 1 196 ? -1.684 15.351 0.531 1.00 93.31 196 ASN A N 1
ATOM 1498 C CA . ASN A 1 196 ? -1.978 16.493 1.406 1.00 93.31 196 ASN A CA 1
ATOM 1499 C C . ASN A 1 196 ? -0.862 16.756 2.431 1.00 93.31 196 ASN A C 1
ATOM 1501 O O . ASN A 1 196 ? -1.108 17.318 3.495 1.00 93.31 196 ASN A O 1
ATOM 1505 N N . GLY A 1 197 ? 0.362 16.334 2.109 1.00 92.56 197 GLY A N 1
ATOM 1506 C CA . GLY A 1 197 ? 1.486 16.356 3.036 1.00 92.56 197 GLY A CA 1
ATOM 1507 C C . GLY A 1 197 ? 1.496 15.158 3.984 1.00 92.56 197 GLY A C 1
ATOM 1508 O O . GLY A 1 197 ? 0.489 14.490 4.217 1.00 92.56 197 GLY A O 1
ATOM 1509 N N . GLU A 1 198 ? 2.683 14.858 4.493 1.00 92.88 198 GLU A N 1
ATOM 1510 C CA . GLU A 1 198 ? 2.893 13.763 5.432 1.00 92.88 198 GLU A CA 1
ATOM 1511 C C . GLU A 1 198 ? 2.265 14.096 6.796 1.00 92.88 198 GLU A C 1
ATOM 1513 O O . GLU A 1 198 ? 2.388 15.237 7.259 1.00 92.88 198 GLU A O 1
ATOM 1518 N N . PRO A 1 199 ? 1.584 13.138 7.458 1.00 90.75 199 PRO A N 1
ATOM 1519 C CA . PRO A 1 199 ? 1.054 13.356 8.795 1.00 90.75 199 PRO A CA 1
ATOM 1520 C C . PRO A 1 199 ? 2.159 13.793 9.755 1.00 90.75 199 PRO A C 1
ATOM 1522 O O . PRO A 1 199 ? 3.237 13.201 9.808 1.00 90.75 199 PRO A O 1
ATOM 1525 N N . SER A 1 200 ? 1.867 14.835 10.534 1.00 88.56 200 SER A N 1
ATOM 1526 C CA . SER A 1 200 ? 2.812 15.397 11.495 1.00 88.56 200 SER A CA 1
ATOM 1527 C C . SER A 1 200 ? 3.329 14.322 12.450 1.00 88.56 200 SER A C 1
ATOM 1529 O O . SER A 1 200 ? 2.555 13.652 13.134 1.00 88.56 200 SER A O 1
ATOM 1531 N N . THR A 1 201 ? 4.652 14.232 12.581 1.00 86.38 201 THR A N 1
ATOM 1532 C CA . THR A 1 201 ? 5.337 13.365 13.555 1.00 86.38 201 THR A CA 1
ATOM 1533 C C . THR A 1 201 ? 5.079 13.768 15.009 1.00 86.38 201 THR A C 1
ATOM 1535 O O . THR A 1 201 ? 5.541 13.099 15.926 1.00 86.38 201 THR A O 1
ATOM 1538 N N . LYS A 1 202 ? 4.335 14.856 15.244 1.00 87.56 202 LYS A N 1
ATOM 1539 C CA . LYS A 1 202 ? 3.925 15.308 16.580 1.00 87.56 202 LYS A CA 1
ATOM 1540 C C . LYS A 1 202 ? 2.540 14.811 16.987 1.00 87.56 202 LYS A C 1
ATOM 1542 O O . LYS A 1 202 ? 2.216 14.855 18.168 1.00 87.56 202 LYS A O 1
ATOM 1547 N N . VAL A 1 203 ? 1.714 14.383 16.031 1.00 87.81 203 VAL A N 1
ATOM 1548 C CA . VAL A 1 203 ? 0.333 13.969 16.296 1.00 87.81 203 VAL A CA 1
ATOM 1549 C C . VAL A 1 203 ? 0.275 12.453 16.252 1.00 87.81 203 VAL A C 1
ATOM 1551 O O . VAL A 1 203 ? 0.421 11.849 15.190 1.00 87.81 203 VAL A O 1
ATOM 1554 N N . SER A 1 204 ? 0.083 11.836 17.416 1.00 91.50 204 SER A N 1
ATOM 1555 C CA . SER A 1 204 ? -0.195 10.409 17.483 1.00 91.50 204 SER A CA 1
ATOM 1556 C C . SER A 1 204 ? -1.618 10.139 17.011 1.00 91.50 204 SER A C 1
ATOM 1558 O O . SER A 1 204 ? -2.557 10.851 17.367 1.00 91.50 204 SER A O 1
ATOM 1560 N N . PHE A 1 205 ? -1.781 9.107 16.194 1.00 93.19 205 PHE A N 1
ATOM 1561 C CA . PHE A 1 205 ? -3.093 8.656 15.760 1.00 93.19 205 PHE A CA 1
ATOM 1562 C C . PHE A 1 205 ? -3.169 7.142 15.859 1.00 93.19 205 PHE A C 1
ATOM 1564 O O . PHE A 1 205 ? -2.165 6.451 15.731 1.00 93.19 205 PHE A O 1
ATOM 1571 N N . SER A 1 206 ? -4.372 6.646 16.097 1.00 92.88 206 SER A N 1
ATOM 1572 C CA . SER A 1 206 ? -4.788 5.271 15.814 1.00 92.88 206 SER A CA 1
ATOM 1573 C C . SER A 1 206 ? -5.536 5.196 14.492 1.00 92.88 206 SER A C 1
ATOM 1575 O O . SER A 1 206 ? -5.488 4.186 13.795 1.00 92.88 206 SER A O 1
ATOM 1577 N N . ARG A 1 207 ? -6.182 6.309 14.132 1.00 94.00 207 ARG A N 1
ATOM 1578 C CA . ARG A 1 207 ? -6.987 6.477 12.941 1.00 94.00 207 ARG A CA 1
ATOM 1579 C C . ARG A 1 207 ? -6.770 7.852 12.319 1.00 94.00 207 ARG A C 1
ATOM 1581 O O . ARG A 1 207 ? -6.777 8.849 13.038 1.00 94.00 207 ARG A O 1
ATOM 1588 N N . LEU A 1 208 ? -6.565 7.916 11.005 1.00 95.19 208 LEU A N 1
ATOM 1589 C CA . LEU A 1 208 ? -6.342 9.186 10.312 1.00 95.19 208 LEU A CA 1
ATOM 1590 C C . LEU A 1 208 ? -6.778 9.138 8.845 1.00 95.19 208 LEU A C 1
ATOM 1592 O O . LEU A 1 208 ? -6.414 8.219 8.114 1.00 95.19 208 LEU A O 1
ATOM 1596 N N . LYS A 1 209 ? -7.514 10.161 8.395 1.00 96.12 209 LYS A N 1
ATOM 1597 C CA . LYS A 1 209 ? -7.859 10.346 6.977 1.00 96.12 209 LYS A CA 1
ATOM 1598 C C . LYS A 1 209 ? -6.610 10.766 6.198 1.00 96.12 209 LYS A C 1
ATOM 1600 O O . LYS A 1 209 ? -6.037 11.823 6.457 1.00 96.12 209 LYS A O 1
ATOM 1605 N N . LEU A 1 210 ? -6.189 9.924 5.259 1.00 96.81 210 LEU A N 1
ATOM 1606 C CA . LEU A 1 210 ? -4.982 10.080 4.455 1.00 96.81 210 LEU A CA 1
ATOM 1607 C C . LEU A 1 210 ? -5.291 9.911 2.963 1.00 96.81 210 LEU A C 1
ATOM 1609 O O . LEU A 1 210 ? -6.253 9.261 2.552 1.00 96.81 210 LEU A O 1
ATOM 1613 N N . PHE A 1 211 ? -4.447 10.535 2.149 1.00 97.38 211 PHE A N 1
ATOM 1614 C CA . PHE A 1 211 ? -4.590 10.598 0.700 1.00 97.38 211 PHE A CA 1
ATOM 1615 C C . PHE A 1 211 ? -3.253 10.205 0.093 1.00 97.38 211 PHE A C 1
ATOM 1617 O O . PHE A 1 211 ? -2.257 10.896 0.319 1.00 97.38 211 PHE A O 1
ATOM 1624 N N . PHE A 1 212 ? -3.225 9.098 -0.643 1.00 98.00 212 PHE A N 1
ATOM 1625 C CA . PHE A 1 212 ? -2.009 8.590 -1.268 1.00 98.00 212 PHE A CA 1
ATOM 1626 C C . PHE A 1 212 ? -2.123 8.661 -2.779 1.00 98.00 212 PHE A C 1
ATOM 1628 O O . PHE A 1 212 ? -3.016 8.062 -3.372 1.00 98.00 212 PHE A O 1
ATOM 1635 N N . LYS A 1 213 ? -1.185 9.343 -3.419 1.00 98.00 213 LYS A N 1
ATOM 1636 C CA . LYS A 1 213 ? -1.117 9.473 -4.869 1.00 98.00 213 LYS A CA 1
ATOM 1637 C C . LYS A 1 213 ? -0.037 8.570 -5.431 1.00 98.00 213 LYS A C 1
ATOM 1639 O O . LYS A 1 213 ? 1.078 8.532 -4.914 1.00 98.00 213 LYS A O 1
ATOM 1644 N N . ASN A 1 214 ? -0.352 7.846 -6.500 1.00 97.88 214 ASN A N 1
ATOM 1645 C CA . ASN A 1 214 ? 0.637 6.998 -7.154 1.00 97.88 214 ASN A CA 1
ATOM 1646 C C . ASN A 1 214 ? 1.672 7.847 -7.917 1.00 97.88 214 ASN A C 1
ATOM 1648 O O . ASN A 1 214 ? 1.308 8.751 -8.674 1.00 97.88 214 ASN A O 1
ATOM 1652 N N . ARG A 1 215 ? 2.962 7.508 -7.789 1.00 96.25 215 ARG A N 1
ATOM 1653 C CA . ARG A 1 215 ? 4.073 8.230 -8.434 1.00 96.25 215 ARG A CA 1
ATOM 1654 C C . ARG A 1 215 ? 3.959 8.270 -9.960 1.00 96.25 215 ARG A C 1
ATOM 1656 O O . ARG A 1 215 ? 4.219 9.299 -10.581 1.00 96.25 215 ARG A O 1
ATOM 1663 N N . ARG A 1 216 ? 3.655 7.129 -10.587 1.00 96.88 216 ARG A N 1
ATOM 1664 C CA . ARG A 1 216 ? 3.627 6.980 -12.055 1.00 96.88 216 ARG A CA 1
ATOM 1665 C C . ARG A 1 216 ? 2.274 7.327 -12.645 1.00 96.88 216 ARG A C 1
ATOM 1667 O O . ARG A 1 216 ? 2.213 7.785 -13.788 1.00 96.88 216 ARG A O 1
ATOM 1674 N N . LEU A 1 217 ? 1.207 7.108 -11.884 1.00 96.75 217 LEU A N 1
ATOM 1675 C CA . LEU A 1 217 ? -0.161 7.368 -12.300 1.00 96.75 217 LEU A CA 1
ATOM 1676 C C . LEU A 1 217 ? -0.845 8.369 -11.349 1.00 96.75 217 LEU A C 1
ATOM 1678 O O . LEU A 1 217 ? -1.736 7.975 -10.608 1.00 96.75 217 LEU A O 1
ATOM 1682 N N . PRO A 1 218 ? -0.492 9.670 -11.409 1.00 95.25 218 PRO A N 1
ATOM 1683 C CA . PRO A 1 218 ? -1.058 10.743 -10.579 1.00 95.25 218 PRO A CA 1
ATOM 1684 C C . PRO A 1 218 ? -2.586 10.808 -10.467 1.00 95.25 218 PRO A C 1
ATOM 1686 O O . PRO A 1 218 ? -3.103 11.355 -9.501 1.00 95.25 218 PRO A O 1
ATOM 1689 N N . MET A 1 219 ? -3.302 10.309 -11.475 1.00 94.75 219 MET A N 1
ATOM 1690 C CA . MET A 1 219 ? -4.768 10.235 -11.492 1.00 94.75 219 MET A CA 1
ATOM 1691 C C . MET A 1 219 ? -5.336 9.179 -10.530 1.00 94.75 219 MET A C 1
ATOM 1693 O O . MET A 1 219 ? -6.532 9.185 -10.262 1.00 94.75 219 MET A O 1
ATOM 1697 N N . PHE A 1 220 ? -4.495 8.268 -10.039 1.00 96.00 220 PHE A N 1
ATOM 1698 C CA . PHE A 1 220 ? -4.848 7.286 -9.025 1.00 96.00 220 PHE A CA 1
ATOM 1699 C C . PHE A 1 220 ? -4.484 7.832 -7.656 1.00 96.00 220 PHE A C 1
ATOM 1701 O O . PHE A 1 220 ? -3.307 7.952 -7.301 1.00 96.00 220 PHE A O 1
ATOM 1708 N N . GLU A 1 221 ? -5.527 8.146 -6.902 1.00 96.69 221 GLU A N 1
ATOM 1709 C CA . GLU A 1 221 ? -5.442 8.610 -5.532 1.00 96.69 221 GLU A CA 1
ATOM 1710 C C . GLU A 1 221 ? -6.269 7.687 -4.639 1.00 96.69 221 GLU A C 1
ATOM 1712 O O . GLU A 1 221 ? -7.470 7.510 -4.845 1.00 96.69 221 GLU A O 1
ATOM 1717 N N . LEU A 1 222 ? -5.615 7.095 -3.646 1.00 96.94 222 LEU A N 1
ATOM 1718 C CA . LEU A 1 222 ? -6.250 6.305 -2.607 1.00 96.94 222 LEU A CA 1
ATOM 1719 C C . LEU A 1 222 ? -6.661 7.248 -1.472 1.00 96.94 222 LEU A C 1
ATOM 1721 O O . LEU A 1 222 ? -5.811 7.744 -0.732 1.00 96.94 222 LEU A O 1
ATOM 1725 N N . ARG A 1 223 ? -7.967 7.509 -1.362 1.00 97.31 223 ARG A N 1
ATOM 1726 C CA . AR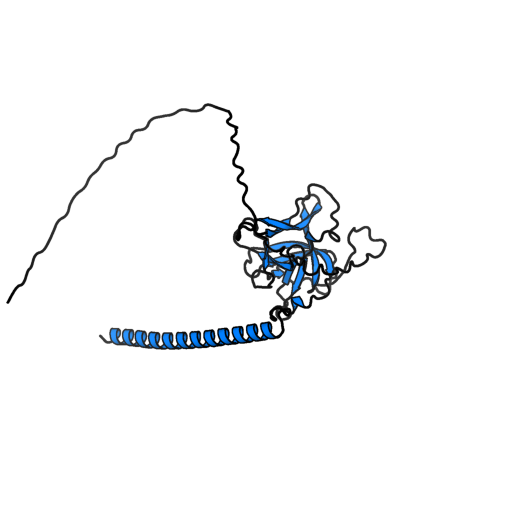G A 1 223 ? -8.572 8.335 -0.307 1.00 97.31 223 ARG A CA 1
ATOM 1727 C C . ARG A 1 223 ? -9.154 7.422 0.754 1.00 97.31 223 ARG A C 1
ATOM 1729 O O . ARG A 1 223 ? -10.189 6.801 0.524 1.00 97.31 223 ARG A O 1
ATOM 1736 N N . VAL A 1 224 ? -8.467 7.298 1.878 1.00 97.50 224 VAL A N 1
ATOM 1737 C CA . VAL A 1 224 ? -8.798 6.293 2.887 1.00 97.50 224 VAL A CA 1
ATOM 1738 C C . VAL A 1 224 ? -8.625 6.850 4.278 1.00 97.50 224 VAL A C 1
ATOM 1740 O O . VAL A 1 224 ? -7.837 7.758 4.529 1.00 97.50 224 VAL A O 1
ATOM 1743 N N . GLU A 1 225 ? -9.348 6.266 5.211 1.00 96.94 225 GLU A N 1
ATOM 1744 C CA . GLU A 1 225 ? -9.021 6.387 6.611 1.00 96.94 225 GLU A CA 1
ATOM 1745 C C . GLU A 1 225 ? -8.128 5.214 7.000 1.00 96.94 225 GLU A C 1
ATOM 1747 O O . GLU A 1 225 ? -8.469 4.048 6.816 1.00 96.94 225 GLU A O 1
ATOM 1752 N N . VAL A 1 226 ? -6.932 5.532 7.470 1.00 96.81 226 VAL A N 1
ATOM 1753 C CA . VAL A 1 226 ? -5.932 4.549 7.863 1.00 96.81 226 VAL A CA 1
ATOM 1754 C C . VAL A 1 226 ? -6.131 4.227 9.331 1.00 96.81 226 VAL A C 1
ATOM 1756 O O . VAL A 1 226 ? -6.082 5.132 10.160 1.00 96.81 226 VAL A O 1
ATOM 1759 N N . VAL A 1 227 ? -6.330 2.949 9.641 1.00 96.06 227 VAL A N 1
ATOM 1760 C CA . VAL A 1 227 ? -6.397 2.411 11.003 1.00 96.06 227 VAL A CA 1
ATOM 1761 C C . VAL A 1 227 ? -5.102 1.658 11.278 1.00 96.06 227 VAL A C 1
ATOM 1763 O O . VAL A 1 227 ? -4.727 0.772 10.514 1.00 96.06 227 VAL A O 1
ATOM 1766 N N . ARG A 1 228 ? -4.401 1.997 12.358 1.00 95.25 228 ARG A N 1
ATOM 1767 C CA . ARG A 1 228 ? -3.210 1.264 12.797 1.00 95.25 228 ARG A CA 1
ATOM 1768 C C . ARG A 1 228 ? -3.620 -0.015 13.506 1.00 95.25 228 ARG A C 1
ATOM 1770 O O . ARG A 1 228 ? -4.385 0.029 14.463 1.00 95.25 228 ARG A O 1
ATOM 1777 N N . ILE A 1 229 ? -3.068 -1.130 13.047 1.00 94.88 229 ILE A N 1
ATOM 1778 C CA . ILE A 1 229 ? -3.309 -2.459 13.611 1.00 94.88 229 ILE A CA 1
ATOM 1779 C C . ILE A 1 229 ? -2.126 -2.895 14.473 1.00 94.88 229 ILE A C 1
ATOM 1781 O O . ILE A 1 229 ? -2.305 -3.459 15.548 1.00 94.88 229 ILE A O 1
ATOM 1785 N N . GLY A 1 230 ? -0.903 -2.603 14.030 1.00 93.12 230 GLY A N 1
ATOM 1786 C CA . GLY A 1 230 ? 0.296 -3.011 14.746 1.00 93.12 230 GLY A CA 1
ATOM 1787 C C . GLY A 1 230 ? 1.574 -2.573 14.049 1.00 93.12 230 GLY A C 1
ATOM 1788 O O . GLY A 1 230 ? 1.599 -1.585 13.316 1.00 93.12 230 GLY A O 1
ATOM 1789 N N . HIS A 1 231 ? 2.643 -3.319 14.290 1.00 92.69 231 HIS A N 1
ATOM 1790 C CA . HIS A 1 231 ? 3.951 -3.090 13.694 1.00 92.69 231 HIS A CA 1
ATOM 1791 C C . HIS A 1 231 ? 4.612 -4.446 13.446 1.00 92.69 231 HIS A C 1
ATOM 1793 O O . HIS A 1 231 ? 4.667 -5.284 14.348 1.00 92.69 231 HIS A O 1
ATOM 1799 N N . ALA A 1 232 ? 5.075 -4.679 12.224 1.00 87.31 232 ALA A N 1
ATOM 1800 C CA . ALA A 1 232 ? 5.922 -5.813 11.915 1.00 87.31 232 ALA A CA 1
ATOM 1801 C C . ALA A 1 232 ? 7.342 -5.487 12.358 1.00 87.31 232 ALA A C 1
ATOM 1803 O O . ALA A 1 232 ? 7.877 -4.427 12.034 1.00 87.31 232 ALA A O 1
ATOM 1804 N N . GLU A 1 233 ? 7.973 -6.418 13.070 1.00 80.50 233 GLU A N 1
ATOM 1805 C CA . GLU A 1 233 ? 9.409 -6.321 13.293 1.00 80.50 233 GLU A CA 1
ATOM 1806 C C . GLU A 1 233 ? 10.105 -6.281 11.938 1.00 80.50 233 GLU A C 1
ATOM 1808 O O . GLU A 1 233 ? 9.767 -7.045 11.026 1.00 80.50 233 GLU A O 1
ATOM 1813 N N . ARG A 1 234 ? 11.018 -5.314 11.803 1.00 66.44 234 ARG A N 1
ATOM 1814 C CA . ARG A 1 234 ? 11.683 -4.984 10.551 1.00 66.44 234 ARG A CA 1
ATOM 1815 C C . ARG A 1 234 ? 12.217 -6.255 9.911 1.00 66.44 234 ARG A C 1
ATOM 1817 O O . ARG A 1 234 ? 13.202 -6.835 10.354 1.00 66.44 234 ARG A O 1
ATOM 1824 N N . SER A 1 235 ? 11.548 -6.669 8.848 1.00 55.03 235 SER A N 1
ATOM 1825 C CA . SER A 1 235 ? 11.971 -7.812 8.070 1.00 55.03 235 SER A CA 1
ATOM 1826 C C . SER A 1 235 ? 13.279 -7.454 7.378 1.00 55.03 235 SER A C 1
ATOM 1828 O O . SER A 1 235 ? 13.335 -6.476 6.628 1.00 55.03 235 SER A O 1
ATOM 1830 N N . GLU A 1 236 ? 14.326 -8.248 7.603 1.00 53.66 236 GLU A N 1
ATOM 1831 C CA . GLU A 1 236 ? 15.633 -8.080 6.950 1.00 53.66 236 GLU A CA 1
ATOM 1832 C C . GLU A 1 236 ? 15.505 -7.968 5.415 1.00 53.66 236 GLU A C 1
ATOM 1834 O O . GLU A 1 236 ? 16.289 -7.273 4.767 1.00 53.66 236 GLU A O 1
ATOM 1839 N N . TYR A 1 237 ? 14.422 -8.508 4.839 1.00 51.38 237 TYR A N 1
ATOM 1840 C CA . TYR A 1 237 ? 14.092 -8.435 3.416 1.00 51.38 237 TYR A CA 1
ATOM 1841 C C . TYR A 1 237 ? 13.707 -7.035 2.898 1.00 51.38 237 TYR A C 1
ATOM 1843 O O . TYR A 1 237 ? 13.863 -6.781 1.706 1.00 51.38 237 TYR A O 1
ATOM 1851 N N . ALA A 1 238 ? 13.233 -6.099 3.735 1.00 49.16 238 ALA A N 1
ATOM 1852 C CA . ALA A 1 238 ? 12.933 -4.725 3.288 1.00 49.16 238 ALA A CA 1
ATOM 1853 C C . ALA A 1 238 ? 14.211 -3.929 2.950 1.00 49.16 238 ALA A C 1
ATOM 1855 O O . ALA A 1 238 ? 14.190 -3.016 2.126 1.00 49.16 238 ALA A O 1
ATOM 1856 N N . SER A 1 239 ? 15.347 -4.331 3.527 1.00 49.03 239 SER A N 1
ATOM 1857 C CA . SER A 1 239 ? 16.672 -3.773 3.227 1.00 49.03 239 SER A CA 1
ATOM 1858 C C . SER A 1 239 ? 17.348 -4.480 2.044 1.00 49.03 239 SER A C 1
ATOM 1860 O O . SER A 1 239 ? 18.288 -3.947 1.457 1.00 49.03 239 SER A O 1
ATOM 1862 N N . ALA A 1 240 ? 16.858 -5.662 1.660 1.00 45.16 240 ALA A N 1
ATOM 1863 C CA . ALA A 1 240 ? 17.437 -6.496 0.608 1.00 45.16 240 ALA A CA 1
ATOM 1864 C C . ALA A 1 240 ? 16.997 -6.093 -0.815 1.00 45.16 240 ALA A C 1
ATOM 1866 O O . ALA A 1 240 ? 17.303 -6.784 -1.782 1.00 45.16 240 ALA A O 1
ATOM 1867 N N . GLY A 1 241 ? 16.362 -4.928 -0.986 1.00 46.62 241 GLY A N 1
ATOM 1868 C CA . GLY A 1 241 ? 16.040 -4.336 -2.294 1.00 46.62 241 GLY A CA 1
ATOM 1869 C C . GLY A 1 241 ? 17.246 -3.955 -3.173 1.00 46.62 241 GLY A C 1
ATOM 1870 O O . GLY A 1 241 ? 17.051 -3.401 -4.250 1.00 46.62 241 GLY A O 1
ATOM 1871 N N . LEU A 1 242 ? 18.479 -4.264 -2.752 1.00 47.53 242 LEU A N 1
ATOM 1872 C CA . LEU A 1 242 ? 19.673 -4.333 -3.610 1.00 47.53 242 LEU A CA 1
ATOM 1873 C C . LEU A 1 242 ? 20.542 -5.581 -3.351 1.00 47.53 242 LEU A C 1
ATOM 1875 O O . LEU A 1 242 ? 21.675 -5.650 -3.823 1.00 47.53 242 LEU A O 1
ATOM 1879 N N . GLN A 1 243 ? 20.043 -6.583 -2.626 1.00 42.34 243 GLN A N 1
ATOM 1880 C CA . GLN A 1 243 ? 20.754 -7.843 -2.416 1.00 42.34 243 GLN A CA 1
ATOM 1881 C C . GLN A 1 243 ? 19.864 -9.001 -2.866 1.00 42.34 243 GLN A C 1
ATOM 1883 O O . GLN A 1 243 ? 18.954 -9.427 -2.162 1.00 42.34 243 GLN A O 1
ATOM 1888 N N . LEU A 1 244 ? 20.133 -9.477 -4.088 1.00 44.78 244 LEU A N 1
ATOM 1889 C CA . LEU A 1 244 ? 19.615 -10.738 -4.616 1.00 44.78 244 LEU A CA 1
ATOM 1890 C C . LEU A 1 244 ? 19.755 -11.852 -3.563 1.00 44.78 244 LEU A C 1
ATOM 1892 O O . LEU A 1 244 ? 20.811 -11.991 -2.946 1.00 44.78 244 LEU A O 1
ATOM 1896 N N . GLY A 1 245 ? 18.679 -12.625 -3.406 1.00 43.06 245 GLY A N 1
ATOM 1897 C CA . GLY A 1 245 ? 18.428 -13.601 -2.346 1.00 43.06 245 GLY A CA 1
ATOM 1898 C C . GLY A 1 245 ? 19.596 -14.510 -1.958 1.00 43.06 245 GLY A C 1
ATOM 1899 O O . GLY A 1 245 ? 20.277 -15.089 -2.805 1.00 43.06 245 GLY A O 1
ATOM 1900 N N . SER A 1 246 ? 19.767 -14.626 -0.642 1.00 43.03 246 SER A N 1
ATOM 1901 C CA . SER A 1 246 ? 20.705 -15.462 0.110 1.00 43.03 246 SER A CA 1
ATOM 1902 C C . SER A 1 246 ? 20.045 -16.746 0.579 1.00 43.03 246 SER A C 1
ATOM 1904 O O . SER A 1 246 ? 19.801 -16.896 1.767 1.00 43.03 246 SER A O 1
ATOM 1906 N N . ASP A 1 247 ? 19.768 -17.647 -0.362 1.00 48.12 247 ASP A N 1
ATOM 1907 C CA . ASP A 1 247 ? 19.604 -19.078 -0.049 1.00 48.12 247 ASP A CA 1
ATOM 1908 C C . ASP A 1 247 ? 19.946 -20.011 -1.230 1.00 48.12 247 ASP A C 1
ATOM 1910 O O . ASP A 1 247 ? 19.616 -21.192 -1.243 1.00 48.12 247 ASP A O 1
ATOM 1914 N N . GLY A 1 248 ? 20.666 -19.498 -2.233 1.00 50.59 248 GLY A N 1
ATOM 1915 C CA . GLY A 1 248 ? 21.475 -20.358 -3.097 1.00 50.59 248 GLY A CA 1
ATOM 1916 C C 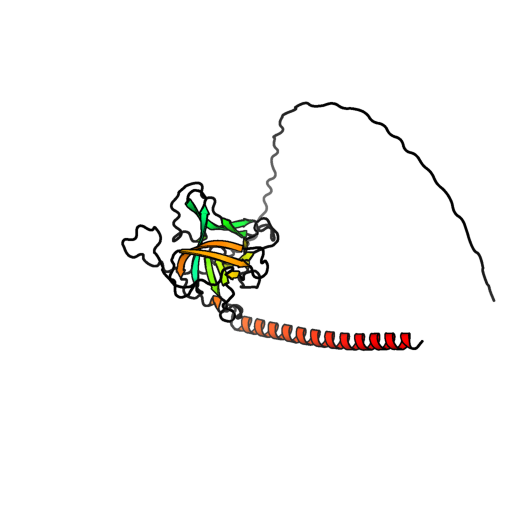. GLY A 1 248 ? 22.795 -20.629 -2.386 1.00 50.59 248 GLY A C 1
ATOM 1917 O O . GLY A 1 248 ? 23.295 -19.725 -1.710 1.00 50.59 248 GLY A O 1
ATOM 1918 N N . SER A 1 249 ? 23.369 -21.830 -2.539 1.00 56.22 249 SER A N 1
ATOM 1919 C CA . SER A 1 249 ? 24.720 -22.125 -2.039 1.00 56.22 249 SER A CA 1
ATOM 1920 C C . SER A 1 249 ? 25.643 -20.941 -2.356 1.00 56.22 249 SER A C 1
ATOM 1922 O O . SER A 1 249 ? 25.510 -20.307 -3.408 1.00 56.22 249 SER A O 1
ATOM 1924 N N . SER A 1 250 ? 26.538 -20.576 -1.440 1.00 61.00 250 SER A N 1
ATOM 1925 C CA . SER A 1 250 ? 27.397 -19.386 -1.583 1.00 61.00 250 SER A CA 1
ATOM 1926 C C . SER A 1 250 ? 28.113 -19.313 -2.946 1.00 61.00 250 SER A C 1
ATOM 1928 O O . SER A 1 250 ? 28.392 -18.227 -3.458 1.00 61.00 250 SER A O 1
ATOM 1930 N N . GLU A 1 251 ? 28.335 -20.460 -3.588 1.00 63.53 251 GLU A N 1
ATOM 1931 C CA . GLU A 1 251 ? 28.833 -20.585 -4.956 1.00 63.53 251 GLU A CA 1
ATOM 1932 C C . GLU A 1 251 ? 27.855 -20.060 -6.017 1.00 63.53 251 GLU A C 1
ATOM 1934 O O . GLU A 1 251 ? 28.255 -19.276 -6.877 1.00 63.53 251 GLU A O 1
ATOM 1939 N N . GLN A 1 252 ? 26.567 -20.405 -5.951 1.00 65.56 252 GLN A N 1
ATOM 1940 C CA . GLN A 1 252 ? 25.559 -19.963 -6.918 1.00 65.56 252 GLN A CA 1
ATOM 1941 C C . GLN A 1 252 ? 25.355 -18.440 -6.883 1.00 65.56 252 GLN A C 1
ATOM 1943 O O . GLN A 1 252 ? 25.200 -17.810 -7.932 1.00 65.56 252 GLN A O 1
ATOM 1948 N N . GLN A 1 253 ? 25.430 -17.817 -5.702 1.00 63.41 253 GLN A N 1
ATOM 1949 C CA . GLN A 1 253 ? 25.403 -16.355 -5.585 1.00 63.41 253 GLN A CA 1
ATOM 1950 C C . GLN A 1 253 ? 26.642 -15.691 -6.191 1.00 63.41 253 GLN A C 1
ATOM 1952 O O . GLN A 1 253 ? 26.523 -14.668 -6.871 1.00 63.41 253 GLN A O 1
ATOM 1957 N N . ASN A 1 254 ? 27.827 -16.266 -5.969 1.00 68.00 254 ASN A N 1
ATOM 1958 C CA . ASN A 1 254 ? 29.067 -15.769 -6.560 1.00 68.00 254 ASN A CA 1
ATOM 1959 C C . ASN A 1 254 ? 29.037 -15.886 -8.089 1.00 68.00 254 ASN A C 1
ATOM 1961 O O . ASN A 1 254 ? 29.421 -14.939 -8.775 1.00 68.00 254 ASN A O 1
ATOM 1965 N N . VAL A 1 255 ? 28.495 -16.985 -8.623 1.00 70.69 255 VAL A N 1
ATOM 1966 C CA . VAL A 1 255 ? 28.286 -17.174 -10.065 1.00 70.69 255 VAL A CA 1
ATOM 1967 C C . VAL A 1 255 ? 27.282 -16.157 -10.610 1.00 70.69 255 VAL A C 1
ATOM 1969 O O . VAL A 1 255 ? 27.583 -15.480 -11.588 1.00 70.69 255 VAL A O 1
ATOM 1972 N N . MET A 1 256 ? 26.134 -15.955 -9.957 1.00 68.44 256 MET A N 1
ATOM 1973 C CA . MET A 1 256 ? 25.140 -14.950 -10.365 1.00 68.44 256 MET A CA 1
ATOM 1974 C C . MET A 1 256 ? 25.706 -13.524 -10.333 1.00 68.44 256 MET A C 1
ATOM 1976 O O . MET A 1 256 ? 25.448 -12.731 -11.240 1.00 68.44 256 MET A O 1
ATOM 1980 N N . ARG A 1 257 ? 26.527 -13.192 -9.328 1.00 70.62 257 ARG A N 1
ATOM 1981 C CA . ARG A 1 257 ? 27.202 -11.890 -9.229 1.00 70.62 257 ARG A CA 1
ATOM 1982 C C . ARG A 1 257 ? 28.268 -11.724 -10.315 1.00 70.62 257 ARG A C 1
ATOM 1984 O O . ARG A 1 257 ? 28.341 -10.656 -10.920 1.00 70.62 257 ARG A O 1
ATOM 1991 N N . ALA A 1 258 ? 29.045 -12.767 -10.603 1.00 78.31 258 ALA A N 1
ATOM 1992 C CA . ALA A 1 258 ? 30.030 -12.765 -11.681 1.00 78.31 258 ALA A CA 1
ATOM 1993 C C . ALA A 1 258 ? 29.363 -12.626 -13.058 1.00 78.31 258 ALA A C 1
ATOM 1995 O O . ALA A 1 258 ? 29.774 -11.779 -13.848 1.00 78.31 258 ALA A O 1
ATOM 1996 N N . MET A 1 259 ? 28.287 -13.377 -13.317 1.00 72.81 259 MET A N 1
ATOM 1997 C CA . MET A 1 259 ? 27.506 -13.279 -14.554 1.00 72.81 259 MET A CA 1
ATOM 1998 C C . MET A 1 259 ? 26.858 -11.901 -14.710 1.00 72.81 259 MET A C 1
ATOM 2000 O O . MET A 1 259 ? 26.942 -11.308 -15.781 1.00 72.81 259 MET A O 1
ATOM 2004 N N . SER A 1 260 ? 26.278 -11.347 -13.641 1.00 75.94 260 SER A N 1
ATOM 2005 C CA . SER A 1 260 ? 25.720 -9.987 -13.645 1.00 75.94 260 SER A CA 1
ATOM 2006 C C . SER A 1 260 ? 26.789 -8.928 -13.949 1.00 75.94 260 SER A C 1
ATOM 2008 O O . SER A 1 260 ? 26.567 -8.023 -14.759 1.00 75.94 260 SER A O 1
ATOM 2010 N N . GLY A 1 261 ? 27.990 -9.073 -13.378 1.00 83.69 261 GLY A N 1
ATOM 2011 C CA . GLY A 1 261 ? 29.131 -8.208 -13.683 1.00 83.69 261 GLY A CA 1
ATOM 2012 C C . GLY A 1 261 ? 29.590 -8.316 -15.140 1.00 83.69 261 GLY A C 1
ATOM 2013 O O . GLY A 1 261 ? 29.902 -7.302 -15.767 1.00 83.69 261 GLY A O 1
ATOM 2014 N N . LEU A 1 262 ? 29.578 -9.527 -15.699 1.00 83.50 262 LEU A N 1
ATOM 2015 C CA . LEU A 1 262 ? 29.974 -9.790 -17.081 1.00 83.50 262 LEU A CA 1
ATOM 2016 C C . LEU A 1 262 ? 28.965 -9.191 -18.071 1.00 83.50 262 LEU A C 1
ATOM 2018 O O . LEU A 1 262 ? 29.366 -8.435 -18.953 1.00 83.50 262 LEU A O 1
ATOM 2022 N N . LEU A 1 263 ? 27.663 -9.392 -17.838 1.00 83.25 263 LEU A N 1
ATOM 2023 C CA . LEU A 1 263 ? 26.585 -8.774 -18.620 1.00 83.25 263 LEU A CA 1
ATOM 2024 C C . LEU A 1 263 ? 26.636 -7.246 -18.561 1.00 83.25 263 LEU A C 1
ATOM 2026 O O . LEU A 1 263 ? 26.488 -6.572 -19.578 1.00 83.25 263 LEU A O 1
ATOM 2030 N N . THR A 1 264 ? 26.894 -6.689 -17.377 1.00 82.06 264 THR A N 1
ATOM 2031 C CA . THR A 1 264 ? 27.037 -5.240 -17.201 1.00 82.06 264 THR A CA 1
ATOM 2032 C C . THR A 1 264 ? 28.213 -4.710 -18.023 1.00 82.06 264 THR A C 1
ATOM 2034 O O . THR A 1 264 ? 28.073 -3.721 -18.742 1.00 82.06 264 THR A O 1
ATOM 2037 N N . LYS A 1 265 ? 29.368 -5.384 -17.973 1.00 88.88 265 LYS A N 1
ATOM 2038 C CA . LYS A 1 265 ? 30.566 -5.006 -18.732 1.00 88.88 265 LYS A CA 1
ATOM 2039 C C . LYS A 1 265 ? 30.345 -5.094 -20.245 1.00 88.88 265 LYS A C 1
ATOM 2041 O O . LYS A 1 265 ? 30.737 -4.178 -20.968 1.00 88.88 265 LYS A O 1
ATOM 2046 N N . GLU A 1 266 ? 29.712 -6.163 -20.722 1.00 89.44 266 GLU A N 1
ATOM 2047 C CA . GLU A 1 266 ? 29.384 -6.325 -22.141 1.00 89.44 266 GLU A CA 1
ATOM 2048 C C . GLU A 1 266 ? 28.388 -5.269 -22.617 1.00 89.44 266 GLU A C 1
ATOM 2050 O O . GLU A 1 266 ? 28.578 -4.683 -23.683 1.00 89.44 266 GLU A O 1
ATOM 2055 N N . TRP A 1 267 ? 27.386 -4.946 -21.797 1.00 89.25 267 TRP A N 1
ATOM 2056 C CA . TRP A 1 267 ? 26.437 -3.881 -22.096 1.00 89.25 267 TRP A CA 1
ATOM 2057 C C . TRP A 1 267 ? 27.122 -2.513 -22.198 1.00 89.25 267 TRP A C 1
ATOM 2059 O O . TRP A 1 267 ? 26.901 -1.798 -23.176 1.00 89.25 267 TRP A O 1
ATOM 2069 N N . TYR A 1 268 ? 28.013 -2.158 -21.263 1.00 88.81 268 TYR A N 1
ATOM 2070 C CA . TYR A 1 268 ? 28.788 -0.914 -21.358 1.00 88.81 268 TYR A CA 1
ATOM 2071 C C . TYR A 1 268 ? 29.659 -0.875 -22.618 1.00 88.81 268 TYR A C 1
ATOM 2073 O O . TYR A 1 268 ? 29.650 0.125 -23.334 1.00 88.81 268 TYR A O 1
ATOM 2081 N N . SER A 1 269 ? 30.350 -1.972 -22.939 1.00 90.06 269 SER A N 1
ATOM 2082 C CA . SER A 1 269 ? 31.167 -2.064 -24.155 1.00 90.06 269 SER A CA 1
ATOM 2083 C C . SER A 1 269 ? 30.328 -1.907 -25.429 1.00 90.06 269 SER A C 1
ATOM 2085 O O . SER A 1 269 ? 30.715 -1.192 -26.359 1.00 90.06 269 SER A O 1
ATOM 2087 N N . PHE A 1 270 ? 29.141 -2.517 -25.460 1.00 93.38 270 PHE A N 1
ATOM 2088 C CA . PHE A 1 270 ? 28.181 -2.353 -26.546 1.00 93.38 270 PHE A CA 1
ATOM 2089 C C . PHE A 1 270 ? 27.725 -0.893 -26.685 1.00 93.38 270 PHE A C 1
ATOM 2091 O O . PHE A 1 270 ? 27.766 -0.342 -27.787 1.00 93.38 270 PHE A O 1
ATOM 2098 N N . VAL A 1 271 ? 27.348 -0.241 -25.579 1.00 93.38 271 VAL A N 1
ATOM 2099 C CA . VAL A 1 271 ? 26.914 1.165 -25.570 1.00 93.38 271 VAL A CA 1
ATOM 2100 C C . VAL A 1 271 ? 28.036 2.093 -26.039 1.00 93.38 271 VAL A C 1
ATOM 2102 O O . VAL A 1 271 ? 27.792 2.981 -26.856 1.00 93.38 271 VAL A O 1
ATOM 2105 N N . GLU A 1 272 ? 29.275 1.881 -25.596 1.00 93.88 272 GLU A N 1
ATOM 2106 C CA . GLU A 1 272 ? 30.430 2.655 -26.063 1.00 93.88 272 GLU A CA 1
ATOM 2107 C C . GLU A 1 272 ? 30.655 2.501 -27.571 1.00 93.88 272 GLU A C 1
ATOM 2109 O O . GLU A 1 272 ? 30.864 3.495 -28.279 1.00 93.88 272 GLU A O 1
ATOM 2114 N N . LYS A 1 273 ? 30.565 1.267 -28.082 1.00 94.94 273 LYS A N 1
ATOM 2115 C CA . LYS A 1 273 ? 30.687 0.979 -29.515 1.00 94.94 273 LYS A CA 1
ATOM 2116 C C . LYS A 1 273 ? 29.581 1.667 -30.314 1.00 94.94 273 LYS A C 1
ATOM 2118 O O . LYS A 1 273 ? 29.871 2.304 -31.326 1.00 94.94 273 LYS A O 1
ATOM 2123 N N . GLU A 1 274 ? 28.340 1.608 -29.841 1.00 97.19 274 GLU A N 1
ATOM 2124 C CA . GLU A 1 274 ? 27.191 2.271 -30.463 1.00 97.19 274 GLU A CA 1
ATOM 2125 C C . GLU A 1 274 ? 27.357 3.802 -30.481 1.00 97.19 274 GLU A C 1
ATOM 2127 O O . GLU A 1 274 ? 27.169 4.448 -31.517 1.00 97.19 274 GLU A O 1
ATOM 2132 N N . VAL A 1 275 ? 27.791 4.403 -29.367 1.00 96.12 275 VAL A N 1
ATOM 2133 C CA . VAL A 1 275 ? 28.062 5.849 -29.280 1.00 96.12 275 VAL A CA 1
ATOM 2134 C C . VAL A 1 275 ? 29.160 6.265 -30.261 1.00 96.12 275 VAL A C 1
ATOM 2136 O O . VAL A 1 275 ? 29.022 7.288 -30.941 1.00 96.12 275 VAL A O 1
ATOM 2139 N N . LYS A 1 276 ? 30.239 5.481 -30.372 1.00 94.88 276 LYS A N 1
ATOM 2140 C CA . LYS A 1 276 ? 31.334 5.747 -31.315 1.00 94.88 276 LYS A CA 1
ATOM 2141 C C . LYS A 1 276 ? 30.848 5.676 -32.765 1.00 94.88 276 LYS A C 1
ATOM 2143 O O . LYS A 1 276 ? 31.116 6.601 -33.532 1.00 94.88 276 LYS A O 1
ATOM 2148 N N . THR A 1 277 ? 30.074 4.650 -33.116 1.00 96.69 277 THR A N 1
ATOM 2149 C CA . THR A 1 277 ? 29.487 4.491 -34.455 1.00 96.69 277 THR A CA 1
ATOM 2150 C C . THR A 1 277 ? 28.576 5.666 -34.807 1.00 96.69 277 THR A C 1
ATOM 2152 O O . THR A 1 277 ? 28.738 6.281 -35.862 1.00 96.69 277 THR A O 1
ATOM 2155 N N . ARG A 1 278 ? 27.688 6.080 -33.892 1.00 94.31 278 ARG A N 1
ATOM 2156 C CA . ARG A 1 278 ? 26.805 7.239 -34.110 1.00 94.31 278 ARG A CA 1
ATOM 2157 C C . ARG A 1 278 ? 27.570 8.541 -34.313 1.00 94.31 278 ARG A C 1
ATOM 2159 O O . ARG A 1 278 ? 27.150 9.359 -35.130 1.00 94.31 278 ARG A O 1
ATOM 2166 N N . LYS A 1 279 ? 28.681 8.755 -33.599 1.00 95.69 279 LYS A N 1
ATOM 2167 C CA . LYS A 1 279 ? 29.536 9.937 -33.807 1.00 95.69 279 LYS A CA 1
ATOM 2168 C C . LYS A 1 279 ? 30.115 9.961 -35.222 1.00 95.69 279 LYS A C 1
ATOM 2170 O O . LYS A 1 279 ? 30.039 10.998 -35.872 1.00 95.69 279 LYS A O 1
ATOM 2175 N N . VAL A 1 280 ? 30.619 8.829 -35.716 1.00 95.44 280 VAL A N 1
ATOM 2176 C CA . VAL A 1 280 ? 31.160 8.723 -37.082 1.00 95.44 280 VAL A CA 1
ATOM 2177 C C . VAL A 1 280 ? 30.074 8.981 -38.129 1.00 95.44 280 VAL A C 1
ATOM 2179 O O . VAL A 1 280 ? 30.278 9.805 -39.019 1.00 95.44 280 VAL A O 1
ATOM 2182 N N . CYS A 1 281 ? 28.896 8.362 -37.989 1.00 93.56 281 CYS A N 1
ATOM 2183 C CA . CYS A 1 281 ? 27.768 8.598 -38.897 1.00 93.56 281 CYS A CA 1
ATOM 2184 C C . CYS A 1 281 ? 27.341 10.073 -38.915 1.00 93.56 281 CYS A C 1
ATOM 2186 O O . CYS A 1 281 ? 27.155 10.640 -39.988 1.00 93.56 281 CYS A O 1
ATOM 2188 N N . ARG A 1 282 ? 27.246 10.723 -37.745 1.00 93.88 282 ARG A N 1
ATOM 2189 C CA . ARG A 1 282 ? 26.911 12.155 -37.653 1.00 93.88 282 ARG A CA 1
ATOM 2190 C C . ARG A 1 282 ? 27.941 13.034 -38.356 1.00 93.88 282 ARG A C 1
ATOM 2192 O O . ARG A 1 282 ? 27.549 13.960 -39.059 1.00 93.88 282 ARG A O 1
ATOM 2199 N N . SER A 1 283 ? 29.233 12.748 -38.192 1.00 94.62 283 SER A N 1
ATOM 2200 C CA . SER A 1 283 ? 30.292 13.484 -38.888 1.00 94.62 283 SER A CA 1
ATOM 2201 C C . SER A 1 283 ? 30.206 13.304 -40.404 1.00 94.62 283 SER A C 1
ATOM 2203 O O . SER A 1 283 ? 30.334 14.287 -41.128 1.00 94.62 283 SER A O 1
ATOM 2205 N N . ARG A 1 284 ? 29.921 12.085 -40.886 1.00 94.56 284 ARG A N 1
ATOM 2206 C CA . ARG A 1 284 ? 29.779 11.815 -42.324 1.00 94.56 284 ARG A CA 1
ATOM 2207 C C . ARG A 1 284 ? 28.581 12.543 -42.929 1.00 94.56 284 ARG A C 1
ATOM 2209 O O . ARG A 1 284 ? 28.761 13.292 -43.880 1.00 94.56 284 ARG A O 1
ATOM 2216 N N . CYS A 1 285 ? 27.397 12.421 -42.323 1.00 91.25 285 CYS A N 1
ATOM 2217 C CA . CYS A 1 285 ? 26.211 13.148 -42.782 1.00 91.25 285 CYS A CA 1
ATOM 2218 C C . CYS A 1 285 ? 26.420 14.668 -42.745 1.00 91.25 285 CYS A C 1
ATOM 2220 O O . CYS A 1 285 ? 25.961 15.377 -43.632 1.00 91.25 285 CYS A O 1
ATOM 2222 N N . ARG A 1 286 ? 27.141 15.191 -41.741 1.00 94.19 286 ARG A N 1
ATOM 2223 C CA . ARG A 1 286 ? 27.462 16.622 -41.675 1.00 94.19 286 ARG A CA 1
ATOM 2224 C C . ARG A 1 286 ? 28.344 17.068 -42.843 1.00 94.19 286 ARG A C 1
ATOM 2226 O O . ARG A 1 286 ? 28.100 18.143 -43.378 1.00 94.19 286 ARG A O 1
ATOM 2233 N N . LEU A 1 287 ? 29.339 16.271 -43.232 1.00 92.44 287 LEU A N 1
ATOM 2234 C CA . LEU A 1 287 ? 30.195 16.567 -44.386 1.00 92.44 287 LEU A CA 1
ATOM 2235 C C . LEU A 1 287 ? 29.423 16.490 -45.707 1.00 92.44 287 LEU A C 1
ATOM 2237 O O . LEU A 1 287 ? 29.563 17.385 -46.532 1.00 92.44 287 LEU A O 1
ATOM 2241 N N . GLU A 1 288 ? 28.567 15.480 -45.877 1.00 92.19 288 GLU A N 1
ATOM 2242 C CA . GLU A 1 288 ? 27.700 15.344 -47.057 1.00 92.19 288 GLU A CA 1
ATOM 2243 C C . GLU A 1 288 ? 26.770 16.563 -47.215 1.00 92.19 288 GLU A C 1
ATOM 2245 O O . GLU A 1 288 ? 26.637 17.100 -48.312 1.00 92.19 288 GLU A O 1
ATOM 2250 N N . ILE A 1 289 ? 26.192 17.061 -46.113 1.00 92.12 289 ILE A N 1
ATOM 2251 C CA . ILE A 1 289 ? 25.347 18.268 -46.117 1.00 92.12 289 ILE A CA 1
ATOM 2252 C C . ILE A 1 289 ? 26.142 19.526 -46.487 1.00 92.12 289 ILE A C 1
ATOM 2254 O O . ILE A 1 289 ? 25.611 20.391 -47.177 1.00 92.12 289 ILE A O 1
ATOM 2258 N N . LEU A 1 290 ? 27.385 19.663 -46.013 1.00 90.69 290 LEU A N 1
ATOM 2259 C CA . LEU A 1 290 ? 28.227 20.812 -46.358 1.00 90.69 290 LEU A CA 1
ATOM 2260 C C . LEU A 1 290 ? 28.610 20.784 -47.841 1.00 90.69 290 LEU A C 1
ATOM 2262 O O . LEU A 1 290 ? 28.422 21.779 -48.526 1.00 90.69 290 LEU A O 1
ATOM 2266 N N . HIS A 1 291 ? 29.027 19.628 -48.358 1.00 91.69 291 HIS A N 1
ATOM 2267 C CA . HIS A 1 291 ? 29.378 19.479 -49.770 1.00 91.69 291 HIS A CA 1
ATOM 2268 C C . HIS A 1 291 ? 28.185 19.736 -50.706 1.00 91.69 291 HIS A C 1
ATOM 2270 O O . HIS A 1 291 ? 28.348 20.311 -51.774 1.00 91.69 291 HIS A O 1
ATOM 2276 N N . ALA A 1 292 ? 26.971 19.356 -50.297 1.00 87.94 292 ALA A N 1
ATOM 2277 C CA . ALA A 1 292 ? 25.752 19.644 -51.052 1.00 87.94 292 ALA A CA 1
ATOM 2278 C C . ALA A 1 292 ? 25.337 21.128 -51.033 1.00 87.94 292 ALA A C 1
ATOM 2280 O O . ALA A 1 292 ? 24.474 21.509 -51.815 1.00 87.94 292 ALA A O 1
ATOM 2281 N N . ARG A 1 293 ? 25.888 21.949 -50.128 1.00 86.12 293 ARG A N 1
ATOM 2282 C CA . ARG A 1 293 ? 25.623 23.397 -50.062 1.00 86.12 293 ARG A CA 1
ATOM 2283 C C . ARG A 1 293 ? 26.607 24.236 -50.873 1.00 86.12 293 ARG A C 1
ATOM 2285 O O . ARG A 1 293 ? 26.280 25.379 -51.171 1.00 86.12 293 ARG A O 1
ATOM 2292 N N . ASP A 1 294 ? 27.778 23.686 -51.182 1.00 82.25 294 ASP A N 1
ATOM 2293 C CA . ASP A 1 294 ? 28.824 24.360 -51.960 1.00 82.25 294 ASP A CA 1
ATOM 2294 C C . ASP A 1 294 ? 28.682 24.126 -53.484 1.00 82.25 294 ASP A C 1
ATOM 2296 O O . ASP A 1 294 ? 29.449 24.693 -54.263 1.00 82.25 294 ASP A O 1
ATOM 2300 N N . LEU A 1 295 ? 27.709 23.302 -53.904 1.00 63.97 295 LEU A N 1
ATOM 2301 C CA . LEU A 1 295 ? 27.295 23.059 -55.297 1.00 63.97 295 LEU A CA 1
ATOM 2302 C C . LEU A 1 295 ? 26.047 23.878 -55.647 1.00 63.97 295 LEU A C 1
ATOM 2304 O O . LEU A 1 295 ? 25.985 24.363 -56.798 1.00 63.97 295 LEU A O 1
#

Foldseek 3Di:
DDDDDDDDDDDDDDDDDDDDDDDDDDDDDDDDDDDDDDDDDDDDDDDDDDDDDPPPPPLPDPFPFPFPDADPDDPPLARQPWAFFADAQFKKFWWDQDPVRAIWTWFWDWDADPVDGPDTWTATDTDPDPDSDDDNPLPRLRRIWGWAADPVHRQWIWTFGVVRVRFTWFADPDDPGRTTRDHNACDLRRTWGWPVDTGGNVGIGQKDFTWIARRVHRVDIDTTIMGTNGGGDDDPVSVCSPPDDDDDDPVVSVVVVVVVVVVVVVVVVVVVVVVVVVVVVVVVVVVVVVVVVVD